Protein AF-A0A1Y3A800-F1 (afdb_monomer)

Radius of gyration: 24.47 Å; Cα contacts (8 Å, |Δi|>4): 584; chains: 1; bounding box: 61×43×70 Å

Solvent-accessible surface area (backbone atoms only — not comparable to full-atom values): 15526 Å² total; per-residue (Å²): 130,86,72,80,57,63,65,60,51,53,54,46,72,69,40,67,46,96,73,37,30,33,43,60,32,51,71,43,43,63,84,67,48,62,30,87,67,47,30,58,54,51,20,55,49,49,39,47,12,17,61,63,36,81,38,30,23,38,41,35,34,14,16,36,87,86,57,46,78,65,29,27,51,69,69,52,47,51,44,20,50,55,43,49,47,57,38,24,48,78,35,42,15,23,76,77,45,77,49,78,46,70,58,48,80,47,68,97,87,50,78,50,16,33,26,33,41,36,34,31,30,60,52,47,53,80,64,38,52,96,44,39,40,32,36,22,41,40,25,36,58,92,23,44,57,53,26,52,53,30,23,65,24,47,68,47,77,37,88,82,81,44,72,33,23,60,58,51,43,84,47,73,69,22,60,76,66,75,45,69,84,61,80,26,74,49,59,36,17,32,34,88,94,53,96,60,69,39,52,32,90,45,65,88,38,75,66,36,57,51,52,28,61,75,64,28,68,30,39,38,35,37,40,39,39,39,31,48,77,97,41,48,69,57,26,48,45,48,54,73,68,59,74,52,43,30,32,37,38,28,32,21,58,84,79,42,86,47,69,55,30,52,54,42,49,50,50,37,58,75,67,71,35,57,71,45,78,46,76,30,71,75,70,62,94,88,63,89,65,73,107

Secondary structure (DSSP, 8-state):
----THHHHHHHHH---TTSSEEEES---HHHHSSTTHHHHHHHHHHHHHHHTTTEEEEEESB-TTS-B--B-HHHHHHHHHHHHHHHHHTTEEEEEEEEEE----STTSPPPEEEEEEEEES-----BTTEEEEEEE--TTS-HHHHHHHHHH-----SS-TGGGGT--SHHHHHHT---S-EEEEEEE-TT-SS-B--S-TT-HHHHHHHHHH-SEEEEEEEPP-SGGGHHHHHHHHHTTT-SEEEEEEETTT-S-HHHHHHHHHHHHTT--EEEEEE--SPTT--S--

Sequence (291 aa):
MSADRSALRRAIERGERDGGAIEFKERLTREVHLADGRMESLVAQLRHRVLSGDGEATYVLGVTDDGGLAGVSPDAFSETMDVLSLLADEADAHIADAETWSAGSGGDGDEAGLVGLATLRDGGVFEADEDHLVVGTAGHVDHGKSTLVGTLVTGRADDGQGGTRGFLDVQPHEVERGLSADLSYAVYGFADGADEPVRMDNPHRKSDRAGVVEAADRLVSFVDTVGHEPWLRTTIRGIVGQKLDYGLLVAAADDGPTKTTRDNLGILLATDLPTLVAITKAAPAGDSRPA

pLDDT: mean 80.59, std 13.47, range [34.94, 96.75]

Nearest PDB structures (foldseek):
  7aoi-assembly1_XL  TM=6.303E-01  e=6.312E-04  Trypanosoma brucei
  5xvq-assembly2_B  TM=4.729E-01  e=6.971E-02  Macaca mulatta
  7rkl-assembly1_A  TM=4.777E-01  e=1.833E-01  Homo sapiens
  6sgb-assembly1_FR  TM=4.068E-01  e=8.606E-01  Trypanosoma brucei brucei
  6sgb-assembly1_FS  TM=4.631E-01  e=1.537E+00  Trypanosoma brucei brucei

Foldseek 3Di:
DPDDCPVLVVLLVVADDDLEQEEEELFDACVQCVPPPNLVVLLVSNLSSCVNHVFKHKYKYCADNNRHNNFADPVRVVRRVVSVQVSQQSNQKHFPDKDKDFSDDDPPPDDGGMIMMTMMGHHRPLPPPVQEAEEEEFAAPLLCLLVVLLCQQAVDFDQSPSPSSVLFQLDPVCVVVVFDQAKGKGKWAAAPPDPDIQHFPRSNDPVSRVVSVVRHSHMYMYTYFGRYPVRVVRSLCSQVVPSHQAYEQGGEPVVGQDPRSVVRVVSCVVVVHHYDYHYPNPDPPPDRDGD

Structure (mmCIF, N/CA/C/O backbone):
data_AF-A0A1Y3A800-F1
#
_entry.id   AF-A0A1Y3A800-F1
#
loop_
_atom_site.group_PDB
_atom_site.id
_atom_site.type_symbol
_atom_site.label_atom_id
_atom_site.label_alt_id
_atom_site.label_comp_id
_atom_site.label_asym_id
_atom_site.label_entity_id
_atom_site.label_seq_id
_atom_site.pdbx_PDB_ins_code
_atom_site.Cartn_x
_atom_site.Cartn_y
_atom_site.Cartn_z
_atom_site.occupancy
_atom_site.B_iso_or_equiv
_atom_site.auth_seq_id
_atom_site.auth_comp_id
_atom_site.auth_asym_id
_atom_site.auth_atom_id
_atom_site.pdbx_PDB_model_num
ATOM 1 N N . MET A 1 1 ? -21.779 -23.445 12.488 1.00 34.94 1 MET A N 1
ATOM 2 C CA . MET A 1 1 ? -20.556 -24.116 12.981 1.00 34.94 1 MET A CA 1
ATOM 3 C C . MET A 1 1 ? -20.050 -23.296 14.152 1.00 34.94 1 MET A C 1
ATOM 5 O O . MET A 1 1 ? -19.933 -22.092 13.994 1.00 34.94 1 MET A O 1
ATOM 9 N N . SER A 1 2 ? -19.879 -23.893 15.333 1.00 39.31 2 SER A N 1
ATOM 10 C CA . SER A 1 2 ? -19.370 -23.184 16.516 1.00 39.31 2 SER A CA 1
ATOM 11 C C . SER A 1 2 ? -17.925 -22.773 16.242 1.00 39.31 2 SER A C 1
ATOM 13 O O . SER A 1 2 ? -17.037 -23.605 16.409 1.00 39.31 2 SER A O 1
ATOM 15 N N . ALA A 1 3 ? -17.703 -21.542 15.775 1.00 53.16 3 ALA A N 1
ATOM 16 C CA . ALA A 1 3 ? -16.364 -20.981 15.634 1.00 53.16 3 ALA A CA 1
ATOM 17 C C . ALA A 1 3 ? -15.635 -21.123 16.977 1.00 53.16 3 ALA A C 1
ATOM 19 O O . ALA A 1 3 ? -16.213 -20.852 18.036 1.00 53.16 3 ALA A O 1
ATOM 20 N N . ASP A 1 4 ? -14.422 -21.664 16.935 1.00 66.38 4 ASP A N 1
ATOM 21 C CA . ASP A 1 4 ? -13.642 -21.985 18.121 1.00 66.38 4 ASP A CA 1
ATOM 22 C C . ASP A 1 4 ? -13.357 -20.705 18.923 1.00 66.38 4 ASP A C 1
ATOM 24 O O . ASP A 1 4 ? -12.562 -19.869 18.518 1.00 66.38 4 ASP A O 1
ATOM 28 N N . ARG A 1 5 ? -14.007 -20.544 20.084 1.00 77.25 5 ARG A N 1
ATOM 29 C CA . ARG A 1 5 ? -13.790 -19.399 20.992 1.00 77.25 5 ARG A CA 1
ATOM 30 C C . ARG A 1 5 ? -12.538 -19.558 21.856 1.00 77.25 5 ARG A C 1
ATOM 32 O O . ARG A 1 5 ? -12.417 -18.888 22.883 1.00 77.25 5 ARG A O 1
ATOM 39 N N . SER A 1 6 ? -11.644 -20.494 21.532 1.00 79.25 6 SER A N 1
ATOM 40 C CA . SER A 1 6 ? -10.449 -20.745 22.336 1.00 79.25 6 SER A CA 1
ATOM 41 C C . SER A 1 6 ? -9.526 -19.526 22.398 1.00 79.25 6 SER A C 1
ATOM 43 O O . SER A 1 6 ? -8.960 -19.268 23.458 1.00 79.25 6 SER A O 1
ATOM 45 N N . ALA A 1 7 ? -9.417 -18.748 21.316 1.00 80.81 7 ALA A N 1
ATOM 46 C CA . ALA A 1 7 ? -8.641 -17.507 21.284 1.00 80.81 7 ALA A CA 1
ATOM 47 C C . ALA A 1 7 ? -9.217 -16.452 22.241 1.00 80.81 7 ALA A C 1
ATOM 49 O O . ALA A 1 7 ? -8.514 -16.006 23.149 1.00 80.81 7 ALA A O 1
ATOM 50 N N . LEU A 1 8 ? -10.518 -16.165 22.124 1.00 84.62 8 LEU A N 1
ATOM 51 C CA . LEU A 1 8 ? -11.234 -15.238 23.003 1.00 84.62 8 LEU A CA 1
ATOM 52 C C . LEU A 1 8 ? -11.117 -15.628 24.484 1.00 84.62 8 LEU A C 1
ATOM 54 O O . LEU A 1 8 ? -10.786 -14.793 25.321 1.00 84.62 8 LEU A O 1
ATOM 58 N N . ARG A 1 9 ? -11.332 -16.910 24.821 1.00 84.88 9 ARG A N 1
ATOM 59 C CA . ARG A 1 9 ? -11.200 -17.383 26.211 1.00 84.88 9 ARG A CA 1
ATOM 60 C C . ARG A 1 9 ? -9.790 -17.189 26.752 1.00 84.88 9 ARG A C 1
ATOM 62 O O . ARG A 1 9 ? -9.645 -16.694 27.862 1.00 84.88 9 ARG A O 1
ATOM 69 N N . ARG A 1 10 ? -8.759 -17.526 25.970 1.00 86.00 10 ARG A N 1
ATOM 70 C CA . ARG A 1 10 ? -7.360 -17.327 26.378 1.00 86.00 10 ARG A CA 1
ATOM 71 C C . ARG A 1 10 ? -7.033 -15.851 26.606 1.00 86.00 10 ARG A C 1
ATOM 73 O O . ARG A 1 10 ? -6.284 -15.548 27.531 1.00 86.00 10 ARG A O 1
ATOM 80 N N . ALA A 1 11 ? -7.561 -14.947 25.780 1.00 85.31 11 ALA A N 1
ATOM 81 C CA . ALA A 1 11 ? -7.360 -13.509 25.950 1.00 85.31 11 ALA A CA 1
ATOM 82 C C . ALA A 1 11 ? -8.028 -12.996 27.236 1.00 85.31 11 ALA A C 1
ATOM 84 O O . ALA A 1 11 ? -7.376 -12.320 28.030 1.00 85.31 11 ALA A O 1
ATOM 85 N N . ILE A 1 12 ? -9.272 -13.414 27.495 1.00 88.31 12 ILE A N 1
ATOM 86 C CA . ILE A 1 12 ? -9.996 -13.083 28.730 1.00 88.31 12 ILE A CA 1
ATOM 87 C C . ILE A 1 12 ? -9.268 -13.636 29.968 1.00 88.31 12 ILE A C 1
ATOM 89 O O . ILE A 1 12 ? -9.084 -12.920 30.945 1.00 88.31 12 ILE A O 1
ATOM 93 N N . GLU A 1 13 ? -8.787 -14.882 29.920 1.00 87.19 13 GLU A N 1
ATOM 94 C CA . GLU A 1 13 ? -8.042 -15.518 31.020 1.00 87.19 13 GLU A CA 1
ATOM 95 C C . GLU A 1 13 ? -6.703 -14.831 31.327 1.00 87.19 13 GLU A C 1
ATOM 97 O O . GLU A 1 13 ? -6.270 -14.805 32.481 1.00 87.19 13 GLU A O 1
ATOM 102 N N . ARG A 1 14 ? -6.022 -14.286 30.310 1.00 84.88 14 ARG A N 1
ATOM 103 C CA . ARG A 1 14 ? -4.786 -13.510 30.507 1.00 84.88 14 ARG A CA 1
ATOM 104 C C . ARG A 1 14 ? -5.053 -12.164 31.185 1.00 84.88 14 ARG A C 1
ATOM 106 O O . ARG A 1 14 ? -4.173 -11.704 31.924 1.00 84.88 14 ARG A O 1
ATOM 113 N N . GLY A 1 15 ? -6.251 -11.617 30.967 1.00 84.06 15 GLY A N 1
ATOM 114 C CA . GLY A 1 15 ? -6.764 -10.399 31.583 1.00 84.06 15 GLY A CA 1
ATOM 115 C C . GLY A 1 15 ? -6.136 -9.121 31.032 1.00 84.06 15 GLY A C 1
ATOM 116 O O . GLY A 1 15 ? -5.019 -9.132 30.506 1.00 84.06 15 GLY A O 1
ATOM 117 N N . GLU A 1 16 ? -6.844 -8.008 31.206 1.00 85.75 16 GLU A N 1
ATOM 118 C CA . GLU A 1 16 ? -6.270 -6.674 31.058 1.00 85.75 16 GLU A CA 1
ATOM 119 C C . GLU A 1 16 ? -5.253 -6.412 32.183 1.00 85.75 16 GLU A C 1
ATOM 121 O O . GLU A 1 16 ? -5.438 -6.809 33.338 1.00 85.75 16 GLU A O 1
ATOM 126 N N . ARG A 1 17 ? -4.136 -5.767 31.840 1.00 83.62 17 ARG A N 1
ATOM 127 C CA . ARG A 1 17 ? -3.132 -5.293 32.802 1.00 83.62 17 ARG A CA 1
ATOM 128 C C . ARG A 1 17 ? -2.743 -3.870 32.442 1.00 83.62 17 ARG A C 1
ATOM 130 O O . ARG A 1 17 ? -2.586 -3.575 31.257 1.00 83.62 17 ARG A O 1
ATOM 137 N N . ASP A 1 18 ? -2.494 -3.037 33.450 1.00 76.94 18 ASP A N 1
ATOM 138 C CA . ASP A 1 18 ? -1.976 -1.680 33.249 1.00 76.94 18 ASP A CA 1
ATOM 139 C C . ASP A 1 18 ? -0.680 -1.713 32.425 1.00 76.94 18 ASP A C 1
ATOM 141 O O . ASP A 1 18 ? 0.323 -2.301 32.840 1.00 76.94 18 ASP A O 1
ATOM 145 N N . GLY A 1 19 ? -0.717 -1.107 31.236 1.00 68.19 19 GLY A N 1
ATOM 146 C CA . GLY A 1 19 ? 0.413 -1.075 30.298 1.00 68.19 19 GLY A CA 1
ATOM 147 C C . GLY A 1 19 ? 0.754 -2.420 29.640 1.00 68.19 19 GLY A C 1
ATOM 148 O O . GLY A 1 19 ? 1.807 -2.546 29.018 1.00 68.19 19 GLY A O 1
ATOM 149 N N . GLY A 1 20 ? -0.107 -3.432 29.778 1.00 85.62 20 GLY A N 1
ATOM 150 C CA . GLY A 1 20 ? 0.043 -4.729 29.124 1.00 85.62 20 GLY A CA 1
ATOM 151 C C . GLY A 1 20 ? -0.472 -4.739 27.683 1.00 85.62 20 GLY A C 1
ATOM 152 O O . GLY A 1 20 ? -1.245 -3.879 27.267 1.00 85.62 20 GLY A O 1
ATOM 153 N N . ALA A 1 21 ? -0.096 -5.772 26.930 1.00 89.44 21 ALA A N 1
ATOM 154 C CA . ALA A 1 21 ? -0.474 -5.922 25.524 1.00 89.44 21 ALA A CA 1
ATOM 155 C C . ALA A 1 21 ? -1.970 -6.214 25.292 1.00 89.44 21 ALA A C 1
ATOM 157 O O . ALA A 1 21 ? -2.411 -6.180 24.152 1.00 89.44 21 ALA A O 1
ATOM 158 N N . ILE A 1 22 ? -2.753 -6.526 26.333 1.00 92.44 22 ILE A N 1
ATOM 159 C CA . ILE A 1 22 ? -4.185 -6.843 26.218 1.00 92.44 22 ILE A CA 1
ATOM 160 C C . ILE A 1 22 ? -5.011 -5.703 26.809 1.00 92.44 22 ILE A C 1
ATOM 162 O O . ILE A 1 22 ? -4.717 -5.260 27.920 1.00 92.44 22 ILE A O 1
ATOM 166 N N . GLU A 1 23 ? -6.038 -5.276 26.079 1.00 94.94 23 GLU A N 1
ATOM 167 C CA . GLU A 1 23 ? -6.989 -4.239 26.476 1.00 94.94 23 GLU A CA 1
ATOM 168 C C . GLU A 1 23 ? -8.431 -4.724 26.338 1.00 94.94 23 GLU A C 1
ATOM 170 O O . GLU A 1 23 ? -8.776 -5.326 25.319 1.00 94.94 23 GLU A O 1
ATOM 175 N N . PHE A 1 24 ? -9.286 -4.445 27.326 1.00 95.00 24 PHE A N 1
ATOM 176 C CA . PHE A 1 24 ? -10.719 -4.716 27.232 1.00 95.00 24 PHE A CA 1
ATOM 177 C C . PHE A 1 24 ? -11.491 -3.437 26.921 1.00 95.00 24 PHE A C 1
ATOM 179 O O . PHE A 1 24 ? -11.215 -2.356 27.450 1.00 95.00 24 PHE A O 1
ATOM 186 N N . LYS A 1 25 ? -12.473 -3.545 26.026 1.00 94.06 25 LYS A N 1
ATOM 187 C CA . LYS A 1 25 ? -13.411 -2.465 25.726 1.00 94.06 25 LYS A CA 1
ATOM 188 C C . LYS A 1 25 ? -14.803 -3.022 25.517 1.00 94.06 25 LYS A C 1
ATOM 190 O O . LYS A 1 25 ? -15.024 -3.898 24.685 1.00 94.06 25 LYS A O 1
ATOM 195 N N . GLU A 1 26 ? -15.768 -2.425 26.202 1.00 93.25 26 GLU A N 1
ATOM 196 C CA . GLU A 1 26 ? -17.168 -2.724 25.933 1.00 93.25 26 GLU A CA 1
ATOM 197 C C . GLU A 1 26 ? -17.564 -2.164 24.563 1.00 93.25 26 GLU A C 1
ATOM 199 O O . GLU A 1 26 ? -18.113 -2.885 23.736 1.00 93.25 26 GLU A O 1
ATOM 204 N N . ARG A 1 27 ? -17.219 -0.897 24.300 1.00 92.50 27 ARG A N 1
ATOM 205 C CA . ARG A 1 27 ? -17.453 -0.205 23.026 1.00 92.50 27 ARG A CA 1
ATOM 206 C C . ARG A 1 27 ? -16.545 1.011 22.861 1.00 92.50 27 ARG A C 1
ATOM 208 O O . ARG A 1 27 ? -16.134 1.614 23.853 1.00 92.50 27 ARG A O 1
ATOM 215 N N . LEU A 1 28 ? -16.328 1.421 21.617 1.00 91.31 28 LEU A N 1
ATOM 216 C CA . LEU A 1 28 ? -15.732 2.703 21.247 1.00 91.31 28 LEU A CA 1
ATOM 217 C C . LEU A 1 28 ? -16.727 3.466 20.366 1.00 91.31 28 LEU A C 1
ATOM 219 O O . LEU A 1 28 ? -17.451 2.871 19.579 1.00 91.31 28 LEU A O 1
ATOM 223 N N . THR A 1 29 ? -16.788 4.784 20.527 1.00 90.81 29 THR A N 1
ATOM 224 C CA . THR A 1 29 ? -17.728 5.649 19.794 1.00 90.81 29 THR A CA 1
ATOM 225 C C . THR A 1 29 ? -17.031 6.907 19.324 1.00 90.81 29 THR A C 1
ATOM 227 O O . THR A 1 29 ? -16.172 7.441 20.038 1.00 90.81 29 THR A O 1
ATOM 230 N N . ARG A 1 30 ? -17.429 7.417 18.157 1.00 78.88 30 ARG A N 1
ATOM 231 C CA . ARG A 1 30 ? -16.805 8.601 17.551 1.00 78.88 30 ARG A CA 1
ATOM 232 C C . ARG A 1 30 ? -16.960 9.826 18.451 1.00 78.88 30 ARG A C 1
ATOM 234 O O . ARG A 1 30 ? -15.983 10.506 18.738 1.00 78.88 30 ARG A O 1
ATOM 241 N N . GLU A 1 31 ? -18.162 10.047 18.982 1.00 87.12 31 GLU A N 1
ATOM 242 C CA . GLU A 1 31 ? -18.480 11.219 19.812 1.00 87.12 31 GLU A CA 1
ATOM 243 C C . GLU A 1 31 ? -17.630 11.331 21.086 1.00 87.12 31 GLU A C 1
ATOM 245 O O . GLU A 1 31 ? -17.289 12.433 21.507 1.00 87.12 31 GLU A O 1
ATOM 250 N N . VAL A 1 32 ? -17.302 10.201 21.722 1.00 91.38 32 VAL A N 1
ATOM 251 C CA . VAL A 1 32 ? -16.606 10.193 23.019 1.00 91.38 32 VAL A CA 1
ATOM 252 C C . VAL A 1 32 ? -15.108 9.972 22.848 1.00 91.38 32 VAL A C 1
ATOM 254 O O . VAL A 1 32 ? -14.313 10.611 23.533 1.00 91.38 32 VAL A O 1
ATOM 257 N N . HIS A 1 33 ? -14.712 9.050 21.972 1.00 94.06 33 HIS A N 1
ATOM 258 C CA . HIS A 1 33 ? -13.335 8.560 21.902 1.00 94.06 33 HIS A CA 1
ATOM 259 C C . HIS A 1 33 ? -12.485 9.312 20.876 1.00 94.06 33 HIS A C 1
ATOM 261 O O . HIS A 1 33 ? -11.272 9.369 21.054 1.00 94.06 33 HIS A O 1
ATOM 267 N N . LEU A 1 34 ? -13.109 9.942 19.873 1.00 85.00 34 LEU A N 1
ATOM 268 C CA . LEU A 1 34 ? -12.427 10.815 18.909 1.00 85.00 34 LEU A CA 1
ATOM 269 C C . LEU A 1 34 ? -12.525 12.304 19.275 1.00 85.00 34 LEU A C 1
ATOM 271 O O . LEU A 1 34 ? -12.102 13.159 18.507 1.00 85.00 34 LEU A O 1
ATOM 275 N N . ALA A 1 35 ? -13.077 12.634 20.445 1.00 89.12 35 ALA A N 1
ATOM 276 C CA . ALA A 1 35 ? -13.035 13.998 20.953 1.00 89.12 35 ALA A CA 1
ATOM 277 C C . ALA A 1 35 ? -11.585 14.422 21.265 1.00 89.12 35 ALA A C 1
ATOM 279 O O . ALA A 1 35 ? -10.800 13.630 21.806 1.00 89.12 35 ALA A O 1
ATOM 280 N N . ASP A 1 36 ? -11.257 15.684 20.970 1.00 77.31 36 ASP A N 1
ATOM 281 C CA . ASP A 1 36 ? -9.930 16.269 21.195 1.00 77.31 36 ASP A CA 1
ATOM 282 C C . ASP A 1 36 ? -9.429 16.006 22.630 1.00 77.31 36 ASP A C 1
ATOM 284 O O . ASP A 1 36 ? -10.162 16.139 23.615 1.00 77.31 36 ASP A O 1
ATOM 288 N N . GLY A 1 37 ? -8.169 15.585 22.758 1.00 83.81 37 GLY A N 1
ATOM 289 C CA . GLY A 1 37 ? -7.536 15.195 24.025 1.00 83.81 37 GLY A CA 1
ATOM 290 C C . GLY A 1 37 ? -7.882 13.784 24.524 1.00 83.81 37 GLY A C 1
ATOM 291 O O . GLY A 1 37 ? -7.010 13.101 25.068 1.00 83.81 37 GLY A O 1
ATOM 292 N N . ARG A 1 38 ? -9.111 13.283 24.312 1.00 91.62 38 ARG A N 1
ATOM 293 C CA . ARG A 1 38 ? -9.431 11.868 24.594 1.00 91.62 38 ARG A CA 1
ATOM 294 C C . ARG A 1 38 ? -8.777 10.958 23.561 1.00 91.62 38 ARG A C 1
ATOM 296 O O . ARG A 1 38 ? -8.164 9.968 23.956 1.00 91.62 38 ARG A O 1
ATOM 303 N N . MET A 1 39 ? -8.853 11.337 22.287 1.00 87.12 39 MET A N 1
ATOM 304 C CA . MET A 1 39 ? -8.182 10.643 21.189 1.00 87.12 39 MET A CA 1
ATOM 305 C C . MET A 1 39 ? -6.672 10.552 21.433 1.00 87.12 39 MET A C 1
ATOM 307 O O . MET A 1 39 ? -6.126 9.456 21.460 1.00 87.12 39 MET A O 1
ATOM 311 N N . GLU A 1 40 ? -6.018 11.678 21.736 1.00 88.19 40 GLU A N 1
ATOM 312 C CA . GLU A 1 40 ? -4.575 11.731 22.028 1.00 88.19 40 GLU A CA 1
ATOM 313 C C . GLU A 1 40 ? -4.174 10.772 23.160 1.00 88.19 40 GLU A C 1
ATOM 315 O O . GLU A 1 40 ? -3.171 10.062 23.071 1.00 88.19 40 GLU A O 1
ATOM 320 N N . SER A 1 41 ? -4.981 10.715 24.225 1.00 93.50 41 SER A N 1
ATOM 321 C CA . SER A 1 41 ? -4.741 9.812 25.352 1.00 93.50 41 SER A CA 1
ATOM 322 C C . SER A 1 41 ? -4.870 8.338 24.963 1.00 93.50 41 SER A C 1
ATOM 324 O O . SER A 1 41 ? -4.082 7.517 25.436 1.00 93.50 41 SER A O 1
ATOM 326 N N . LEU A 1 42 ? -5.848 7.993 24.123 1.00 94.81 42 LEU A N 1
ATOM 327 C CA . LEU A 1 42 ? -6.056 6.624 23.649 1.00 94.81 42 LEU A CA 1
ATOM 328 C C . LEU A 1 42 ? -4.955 6.197 22.677 1.00 94.81 42 LEU A C 1
ATOM 330 O O . LEU A 1 42 ? -4.414 5.107 22.831 1.00 94.81 42 LEU A O 1
ATOM 334 N N . VAL A 1 43 ? -4.557 7.076 21.757 1.00 91.88 43 VAL A N 1
ATOM 335 C CA . VAL A 1 43 ? -3.433 6.865 20.832 1.00 91.88 43 VAL A CA 1
ATOM 336 C C . VAL A 1 43 ? -2.140 6.605 21.603 1.00 91.88 43 VAL A C 1
ATOM 338 O O . VAL A 1 43 ? -1.432 5.636 21.331 1.00 91.88 43 VAL A O 1
ATOM 341 N N . ALA A 1 44 ? -1.834 7.430 22.610 1.00 91.56 44 ALA A N 1
ATOM 342 C CA . ALA A 1 44 ? -0.644 7.245 23.439 1.00 91.56 44 ALA A CA 1
ATOM 343 C C . ALA A 1 44 ? -0.660 5.904 24.193 1.00 91.56 44 ALA A C 1
ATOM 345 O O . ALA A 1 44 ? 0.371 5.236 24.297 1.00 91.56 44 ALA A O 1
ATOM 346 N N . GLN A 1 45 ? -1.827 5.492 24.698 1.00 94.06 45 GLN A N 1
ATOM 347 C CA . GLN A 1 45 ? -1.993 4.193 25.351 1.00 94.06 45 GLN A CA 1
ATOM 348 C C . GLN A 1 45 ? -1.827 3.035 24.366 1.00 94.06 45 GLN A C 1
ATOM 350 O O . GLN A 1 45 ? -1.101 2.094 24.670 1.00 94.06 45 GLN A O 1
ATOM 355 N N . LEU A 1 46 ? -2.444 3.106 23.186 1.00 94.25 46 LEU A N 1
ATOM 356 C CA . LEU A 1 46 ? -2.341 2.082 22.147 1.00 94.25 46 LEU A CA 1
ATOM 357 C C . LEU A 1 46 ? -0.883 1.891 21.717 1.00 94.25 46 LEU A C 1
ATOM 359 O O . LEU A 1 46 ? -0.379 0.772 21.809 1.00 94.25 46 LEU A O 1
ATOM 363 N N . ARG A 1 47 ? -0.180 2.984 21.381 1.00 90.69 47 ARG A N 1
ATOM 364 C CA . ARG A 1 47 ? 1.264 2.974 21.084 1.00 90.69 47 ARG A CA 1
ATOM 365 C C . ARG A 1 47 ? 2.061 2.264 22.171 1.00 90.69 47 ARG A C 1
ATOM 367 O O . ARG A 1 47 ? 2.881 1.396 21.888 1.00 90.69 47 ARG A O 1
ATOM 374 N N . HIS A 1 48 ? 1.807 2.612 23.432 1.00 92.06 48 HIS A N 1
ATOM 375 C CA . HIS A 1 48 ? 2.502 1.988 24.552 1.00 92.06 48 HIS A CA 1
ATOM 376 C C . HIS A 1 48 ? 2.234 0.479 24.640 1.00 92.06 48 HIS A C 1
ATOM 378 O O . HIS A 1 48 ? 3.168 -0.282 24.872 1.00 92.06 48 HIS A O 1
ATOM 384 N N . ARG A 1 49 ? 0.990 0.036 24.431 1.00 93.44 49 ARG A N 1
ATOM 385 C CA . ARG A 1 49 ? 0.619 -1.387 24.499 1.00 93.44 49 ARG A CA 1
ATOM 386 C C . ARG A 1 49 ? 1.275 -2.210 23.402 1.00 93.44 49 ARG A C 1
ATOM 388 O O . ARG A 1 49 ? 1.803 -3.273 23.707 1.00 93.44 49 ARG A O 1
ATOM 395 N N . VAL A 1 50 ? 1.276 -1.700 22.171 1.00 90.81 50 VAL A N 1
ATOM 396 C CA . VAL A 1 50 ? 1.941 -2.338 21.025 1.00 90.81 50 VAL A CA 1
ATOM 397 C C . VAL A 1 50 ? 3.436 -2.502 21.307 1.00 90.81 50 VAL A C 1
ATOM 399 O O . VAL A 1 50 ? 3.971 -3.600 21.186 1.00 90.81 50 VAL A O 1
ATOM 402 N N . LEU A 1 51 ? 4.099 -1.448 21.794 1.00 86.81 51 LEU A N 1
ATOM 403 C CA . LEU A 1 51 ? 5.517 -1.509 22.167 1.00 86.81 51 LEU A CA 1
ATOM 404 C C . LEU A 1 51 ? 5.787 -2.495 23.314 1.00 86.81 51 LEU A C 1
ATOM 406 O O . LEU A 1 51 ? 6.758 -3.245 23.270 1.00 86.81 51 LEU A O 1
ATOM 410 N N . SER A 1 52 ? 4.933 -2.512 24.340 1.00 87.12 52 SER A N 1
ATOM 411 C CA . SER A 1 52 ? 5.052 -3.430 25.482 1.00 87.12 52 SER A CA 1
ATOM 412 C C . SER A 1 52 ? 4.771 -4.893 25.117 1.00 87.12 52 SER A C 1
ATOM 414 O O . SER A 1 52 ? 5.161 -5.789 25.866 1.00 87.12 52 SER A O 1
ATOM 416 N N . GLY A 1 53 ? 4.078 -5.143 24.004 1.00 85.12 53 GLY A N 1
ATOM 417 C CA . GLY A 1 53 ? 3.770 -6.471 23.480 1.00 85.12 53 GLY A CA 1
ATOM 418 C C . GLY A 1 53 ? 4.679 -6.922 22.339 1.00 85.12 53 GLY A C 1
ATOM 419 O O . GLY A 1 53 ? 4.247 -7.731 21.526 1.00 85.12 53 GLY A O 1
ATOM 420 N N . ASP A 1 54 ? 5.910 -6.403 22.267 1.00 86.38 54 ASP A N 1
ATOM 421 C CA . ASP A 1 54 ? 6.893 -6.717 21.217 1.00 86.38 54 ASP A CA 1
ATOM 422 C C . ASP A 1 54 ? 6.357 -6.468 19.791 1.00 86.38 54 ASP A C 1
ATOM 424 O O . ASP A 1 54 ? 6.606 -7.239 18.864 1.00 86.38 54 ASP A O 1
ATOM 428 N N . GLY A 1 55 ? 5.620 -5.368 19.617 1.00 85.88 55 GLY A N 1
ATOM 429 C CA . GLY A 1 55 ? 5.035 -4.964 18.340 1.00 85.88 55 GLY A CA 1
ATOM 430 C C . GLY A 1 55 ? 3.613 -5.475 18.115 1.00 85.88 55 GLY A C 1
ATOM 431 O O . GLY A 1 55 ? 3.080 -5.279 17.027 1.00 85.88 55 GLY A O 1
ATOM 432 N N . GLU A 1 56 ? 2.976 -6.094 19.114 1.00 90.25 56 GLU A N 1
ATOM 433 C CA . GLU A 1 56 ? 1.581 -6.538 19.039 1.00 90.25 56 GLU A CA 1
ATOM 434 C C . GLU A 1 56 ? 0.756 -6.078 20.250 1.00 90.25 56 GLU A C 1
ATOM 436 O O . GLU A 1 56 ? 1.211 -6.094 21.392 1.00 90.25 56 GLU A O 1
ATOM 441 N N . ALA A 1 57 ? -0.507 -5.731 20.017 1.00 94.50 57 ALA A N 1
ATOM 442 C CA . ALA A 1 57 ? -1.509 -5.546 21.061 1.00 94.50 57 ALA A CA 1
ATOM 443 C C . ALA A 1 57 ? -2.784 -6.324 20.717 1.00 94.50 57 ALA A C 1
ATOM 445 O O . ALA A 1 57 ? -3.072 -6.614 19.564 1.00 94.50 57 ALA A O 1
ATOM 446 N N . THR A 1 58 ? -3.570 -6.698 21.718 1.00 95.19 58 THR A N 1
ATOM 447 C CA . THR A 1 58 ? -4.838 -7.412 21.551 1.00 95.19 58 THR A CA 1
ATOM 448 C C . THR A 1 58 ? -5.946 -6.634 22.241 1.00 95.19 58 THR A C 1
ATOM 450 O O . THR A 1 58 ? -5.916 -6.456 23.455 1.00 95.19 58 THR A O 1
ATOM 453 N N . TYR A 1 59 ? -6.941 -6.205 21.477 1.00 95.62 59 TYR A N 1
ATOM 454 C CA . TYR A 1 59 ? -8.142 -5.558 21.982 1.00 95.62 59 TYR A CA 1
ATOM 455 C C . TYR A 1 59 ? -9.279 -6.571 22.001 1.00 95.62 59 TYR A C 1
ATOM 457 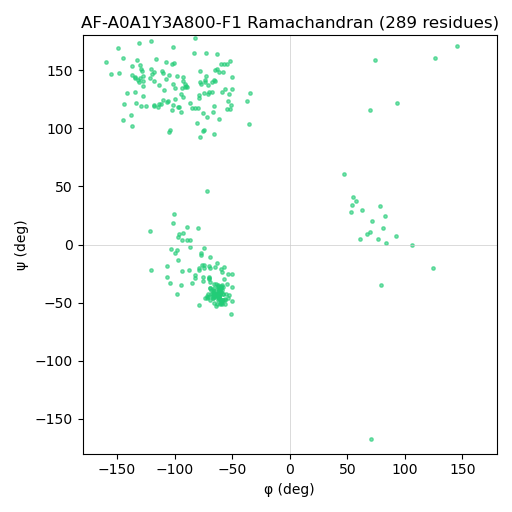O O . TYR A 1 59 ? -9.656 -7.123 20.970 1.00 95.62 59 TYR A O 1
ATOM 465 N N . VAL A 1 60 ? -9.827 -6.828 23.183 1.00 95.19 60 VAL A N 1
ATOM 466 C CA . VAL A 1 60 ? -11.022 -7.651 23.353 1.00 95.19 60 VAL A CA 1
ATOM 467 C C . VAL A 1 60 ? -12.218 -6.708 23.432 1.00 95.19 60 VAL A C 1
ATOM 469 O O . VAL A 1 60 ? -12.285 -5.855 24.315 1.00 95.19 60 VAL A O 1
ATOM 472 N N . LEU A 1 61 ? -13.136 -6.840 22.480 1.00 94.38 61 LEU A N 1
ATOM 473 C CA . LEU A 1 61 ? -14.239 -5.915 22.232 1.00 94.38 61 LEU A CA 1
ATOM 474 C C . LEU A 1 61 ? -15.584 -6.540 22.615 1.00 94.38 61 LEU A C 1
ATOM 476 O O . LEU A 1 61 ? -15.780 -7.751 22.473 1.00 94.38 61 LEU A O 1
ATOM 480 N N . GLY A 1 62 ? -16.531 -5.720 23.070 1.00 90.69 62 GLY A N 1
ATOM 481 C CA . GLY A 1 62 ? -17.822 -6.196 23.573 1.00 90.69 62 GLY A CA 1
ATOM 482 C C . GLY A 1 62 ? -17.710 -6.903 24.927 1.00 90.69 62 GLY A C 1
ATOM 483 O O . GLY A 1 62 ? -18.593 -7.683 25.293 1.00 90.69 62 GLY A O 1
ATOM 484 N N . VAL A 1 63 ? -16.624 -6.660 25.666 1.00 91.69 63 VAL A N 1
ATOM 485 C CA . VAL A 1 63 ? -16.394 -7.221 27.002 1.00 91.69 63 VAL A CA 1
ATOM 486 C C . VAL A 1 63 ? -16.288 -6.118 28.046 1.00 91.69 63 VAL A C 1
ATOM 488 O O . VAL A 1 63 ? -15.832 -5.018 27.752 1.00 91.69 63 VAL A O 1
ATOM 491 N N . THR A 1 64 ? -16.721 -6.410 29.267 1.00 90.06 64 THR A N 1
ATOM 492 C CA . THR A 1 64 ? -16.544 -5.505 30.404 1.00 90.06 64 THR A CA 1
ATOM 493 C C . THR A 1 64 ? -15.081 -5.476 30.848 1.00 90.06 64 THR A C 1
ATOM 495 O O . THR A 1 64 ? -14.319 -6.393 30.537 1.00 90.06 64 THR A O 1
ATOM 498 N N . ASP A 1 65 ? -14.707 -4.477 31.648 1.00 85.50 65 ASP A N 1
ATOM 499 C CA . ASP A 1 65 ? -13.350 -4.345 32.211 1.00 85.50 65 ASP A CA 1
ATOM 500 C C . ASP A 1 65 ? -12.940 -5.567 33.073 1.00 85.50 65 ASP A C 1
ATOM 502 O O . ASP A 1 65 ? -11.764 -5.898 33.193 1.00 85.50 65 ASP A O 1
ATOM 506 N N . ASP A 1 66 ? -13.916 -6.307 33.614 1.00 86.25 66 ASP A N 1
ATOM 507 C CA . ASP A 1 66 ? -13.702 -7.561 34.358 1.00 86.25 66 ASP A CA 1
ATOM 508 C C . ASP A 1 66 ? -13.651 -8.820 33.456 1.00 86.25 66 ASP A C 1
ATOM 510 O O . ASP A 1 66 ? -13.587 -9.948 33.952 1.00 86.25 66 ASP A O 1
ATOM 514 N N . GLY A 1 67 ? -13.726 -8.664 32.129 1.00 84.62 67 GLY A N 1
ATOM 515 C CA . GLY A 1 67 ? -13.709 -9.762 31.154 1.00 84.62 67 GLY A CA 1
ATOM 516 C C . GLY A 1 67 ? -15.051 -10.479 30.956 1.00 84.62 67 GLY A C 1
ATOM 517 O O . GLY A 1 67 ? -15.098 -11.574 30.386 1.00 84.62 67 GLY A O 1
ATOM 518 N N . GLY A 1 68 ? -16.157 -9.895 31.424 1.00 86.88 68 GLY A N 1
ATOM 519 C CA . GLY A 1 68 ? -17.506 -10.406 31.177 1.00 86.88 68 GLY A CA 1
ATOM 520 C C . GLY A 1 68 ? -17.949 -10.144 29.737 1.00 86.88 68 GLY A C 1
ATOM 521 O O . GLY A 1 68 ? -17.668 -9.085 29.191 1.00 86.88 68 GLY A O 1
ATOM 522 N N . LEU A 1 69 ? -18.667 -11.080 29.107 1.00 88.62 69 LEU A N 1
ATOM 523 C CA . LEU A 1 69 ? -19.222 -10.866 27.764 1.00 88.62 69 LEU A CA 1
ATOM 524 C C . LEU A 1 69 ? -20.429 -9.922 27.862 1.00 88.62 69 LEU A C 1
ATOM 526 O O . LEU A 1 69 ? -21.523 -10.370 28.204 1.00 88.62 69 LEU A O 1
ATOM 530 N N . ALA A 1 70 ? -20.226 -8.633 27.587 1.00 87.81 70 ALA A N 1
ATOM 531 C CA . ALA A 1 70 ? -21.310 -7.655 27.545 1.00 87.81 70 ALA A CA 1
ATOM 532 C C . ALA A 1 70 ? -22.173 -7.876 26.297 1.00 87.81 70 ALA A C 1
ATOM 534 O O . ALA A 1 70 ? -23.393 -7.965 26.398 1.00 87.81 70 ALA A O 1
ATOM 535 N N . GLY A 1 71 ? -21.518 -8.057 25.144 1.00 85.69 71 GLY A N 1
ATOM 536 C CA . GLY A 1 71 ? -22.170 -8.189 23.848 1.00 85.69 71 GLY A CA 1
ATOM 537 C C . GLY A 1 71 ? -22.791 -6.869 23.396 1.00 85.69 71 GLY A C 1
ATOM 538 O O . GLY A 1 71 ? -23.733 -6.372 24.003 1.00 85.69 71 GLY A O 1
ATOM 539 N N . VAL A 1 72 ? -22.294 -6.305 22.300 1.00 87.75 72 VAL A N 1
ATOM 540 C CA . VAL A 1 72 ? -22.825 -5.051 21.738 1.00 87.75 72 VAL A CA 1
ATOM 541 C C . VAL A 1 72 ? -23.608 -5.311 20.456 1.00 87.75 72 VAL A C 1
ATOM 543 O O . VAL A 1 72 ? -23.407 -6.335 19.810 1.00 87.75 72 VAL A O 1
ATOM 546 N N . SER A 1 73 ? -24.527 -4.422 20.075 1.00 88.25 73 SER A N 1
ATOM 547 C CA . SER A 1 73 ? -25.248 -4.583 18.805 1.00 88.25 73 SER A CA 1
ATOM 548 C C . SER A 1 73 ? -24.277 -4.590 17.610 1.00 88.25 73 SER A C 1
ATOM 550 O O . SER A 1 73 ? -23.191 -4.013 17.716 1.00 88.25 73 SER A O 1
ATOM 552 N N . PRO A 1 74 ? -24.646 -5.200 16.468 1.00 81.19 74 PRO A N 1
ATOM 553 C CA . PRO A 1 74 ? -23.805 -5.197 15.270 1.00 81.19 74 PRO A CA 1
ATOM 554 C C . PRO A 1 74 ? -23.354 -3.796 14.839 1.00 81.19 74 PRO A C 1
ATOM 556 O O . PRO A 1 74 ? -22.169 -3.591 14.587 1.00 81.19 74 PRO A O 1
ATOM 559 N N . ASP A 1 75 ? -24.262 -2.818 14.859 1.00 77.06 75 ASP A N 1
ATOM 560 C CA . ASP A 1 75 ? -23.949 -1.425 14.514 1.00 77.06 75 ASP A CA 1
ATOM 561 C C . ASP A 1 75 ? -22.924 -0.804 15.475 1.00 77.06 75 ASP A C 1
ATOM 563 O O . ASP A 1 75 ? -21.964 -0.165 15.047 1.00 77.06 75 ASP A O 1
ATOM 567 N N . ALA A 1 76 ? -23.083 -1.030 16.784 1.00 81.75 76 ALA A N 1
ATOM 568 C CA . ALA A 1 76 ? -22.153 -0.520 17.791 1.00 81.75 76 ALA A CA 1
ATOM 569 C C . ALA A 1 76 ? -20.785 -1.218 17.720 1.00 81.75 76 ALA A C 1
ATOM 571 O O . ALA A 1 76 ? -19.757 -0.605 18.012 1.00 81.75 76 ALA A O 1
ATOM 572 N N . PHE A 1 77 ? -20.761 -2.495 17.331 1.00 83.44 77 PHE A N 1
ATOM 573 C CA . PHE A 1 77 ? -19.524 -3.226 17.080 1.00 83.44 77 PHE A CA 1
ATOM 574 C C . PHE A 1 77 ? -18.792 -2.668 15.855 1.00 83.44 77 PHE A C 1
ATOM 576 O O . PHE A 1 77 ? -17.588 -2.435 15.926 1.00 83.44 77 PHE A O 1
ATOM 583 N N . SER A 1 78 ? -19.520 -2.394 14.766 1.00 80.19 78 SER A N 1
ATOM 584 C CA . SER A 1 78 ? -18.965 -1.764 13.563 1.00 80.19 78 SER A CA 1
ATOM 585 C C . SER A 1 78 ? -18.358 -0.399 13.882 1.00 80.19 78 SER A C 1
ATOM 587 O O . SER A 1 78 ? -17.201 -0.159 13.561 1.00 80.19 78 SER A O 1
ATOM 589 N N . GLU A 1 79 ? -19.082 0.466 14.601 1.00 81.19 79 GLU A N 1
ATOM 590 C CA . GLU A 1 79 ? -18.544 1.767 15.026 1.00 81.19 79 GLU A CA 1
ATOM 591 C C . GLU A 1 79 ? -17.301 1.607 15.919 1.00 81.19 79 GLU A C 1
ATOM 593 O O . GLU A 1 79 ? -16.343 2.372 15.811 1.00 81.19 79 GLU A O 1
ATOM 598 N N . THR A 1 80 ? -17.291 0.593 16.790 1.00 86.44 80 THR A N 1
ATOM 599 C CA . THR A 1 80 ? -16.139 0.314 17.653 1.00 86.44 80 THR A CA 1
ATOM 600 C C . THR A 1 80 ? -14.896 -0.032 16.834 1.00 86.44 80 THR A C 1
ATOM 602 O O . THR A 1 80 ? -13.814 0.460 17.154 1.00 86.44 80 THR A O 1
ATOM 605 N N . MET A 1 81 ? -15.048 -0.843 15.784 1.00 85.19 81 MET A N 1
ATOM 606 C CA . MET A 1 81 ? -13.959 -1.199 14.871 1.00 85.19 81 MET A CA 1
ATOM 607 C C . MET A 1 81 ? -13.461 0.016 14.082 1.00 85.19 81 MET A C 1
ATOM 609 O O . MET A 1 81 ? -12.255 0.240 14.050 1.00 85.19 81 MET A O 1
ATOM 613 N N . ASP A 1 82 ? -14.362 0.848 13.550 1.00 71.88 82 ASP A N 1
ATOM 614 C CA . ASP A 1 82 ? -13.994 2.090 12.853 1.00 71.88 82 ASP A CA 1
ATOM 615 C C . ASP A 1 82 ? -13.139 3.009 13.738 1.00 71.88 82 ASP A C 1
ATOM 617 O O . ASP A 1 82 ? -12.109 3.539 13.323 1.00 71.88 82 ASP A O 1
ATOM 621 N N . VAL A 1 83 ? -13.580 3.223 14.981 1.00 82.38 83 VAL A N 1
ATOM 622 C CA . VAL A 1 83 ? -12.872 4.081 15.935 1.00 82.38 83 VAL A CA 1
ATOM 623 C C . VAL A 1 83 ? -11.529 3.465 16.313 1.00 82.38 83 VAL A C 1
ATOM 625 O O . VAL A 1 83 ? -10.544 4.192 16.423 1.00 82.38 83 VAL A O 1
ATOM 628 N N . LEU A 1 84 ? -11.470 2.145 16.510 1.00 90.44 84 LEU A N 1
ATOM 629 C CA . LEU A 1 84 ? -10.221 1.444 16.803 1.00 90.44 84 LEU A CA 1
ATOM 630 C C . LEU A 1 84 ? -9.219 1.562 15.649 1.00 90.44 84 LEU A C 1
ATOM 632 O O . LEU A 1 84 ? -8.044 1.781 15.924 1.00 90.44 84 LEU A O 1
ATOM 636 N N . SER A 1 85 ? -9.682 1.472 14.399 1.00 80.62 85 SER A N 1
ATOM 637 C CA . SER A 1 85 ? -8.848 1.652 13.205 1.00 80.62 85 SER A CA 1
ATOM 638 C C . SER A 1 85 ? -8.226 3.046 13.175 1.00 80.62 85 SER A C 1
ATOM 640 O O . SER A 1 85 ? -7.009 3.174 13.158 1.00 80.62 85 SER A O 1
ATOM 642 N N . LEU A 1 86 ? -9.041 4.095 13.338 1.00 78.31 86 LEU A N 1
ATOM 643 C CA . LEU A 1 86 ? -8.555 5.482 13.375 1.00 78.31 86 LEU A CA 1
ATOM 644 C C . LEU A 1 86 ? -7.547 5.734 14.509 1.00 78.31 86 LEU A C 1
ATOM 646 O O . LEU A 1 86 ? -6.598 6.501 14.353 1.00 78.31 86 LEU A O 1
ATOM 650 N N . LEU A 1 87 ? -7.760 5.111 15.672 1.00 89.31 87 LEU A N 1
ATOM 651 C CA . LEU A 1 87 ? -6.824 5.192 16.794 1.00 89.31 87 LEU A CA 1
ATOM 652 C C . LEU A 1 87 ? -5.520 4.441 16.510 1.00 89.31 87 LEU A C 1
ATOM 654 O O . LEU A 1 87 ? -4.469 4.897 16.958 1.00 89.31 87 LEU A O 1
ATOM 658 N N . ALA A 1 88 ? -5.588 3.298 15.823 1.00 86.50 88 ALA A N 1
ATOM 659 C CA . ALA A 1 88 ? -4.423 2.521 15.420 1.00 86.50 88 ALA A CA 1
ATOM 660 C C . ALA A 1 88 ? -3.584 3.294 14.395 1.00 86.50 88 ALA A C 1
ATOM 662 O O . ALA A 1 88 ? -2.383 3.443 14.607 1.00 86.50 88 ALA A O 1
ATOM 663 N N . ASP A 1 89 ? -4.217 3.888 13.384 1.00 80.69 89 ASP A N 1
ATOM 664 C CA . ASP A 1 89 ? -3.539 4.683 12.355 1.00 80.69 89 ASP A CA 1
ATOM 665 C C . ASP A 1 89 ? -2.786 5.867 12.959 1.00 80.69 89 ASP A C 1
ATOM 667 O O . ASP A 1 89 ? -1.587 6.042 12.738 1.00 80.69 89 ASP A O 1
ATOM 671 N N . GLU A 1 90 ? -3.461 6.650 13.806 1.00 83.12 90 GLU A N 1
ATOM 672 C CA . GLU A 1 90 ? -2.835 7.776 14.505 1.00 83.12 90 GLU A CA 1
ATOM 673 C C . GLU A 1 90 ? -1.743 7.306 15.483 1.00 83.12 90 GLU A C 1
ATOM 675 O O . GLU A 1 90 ? -0.872 8.085 15.874 1.00 83.12 90 GLU A O 1
ATOM 680 N N . ALA A 1 91 ? -1.764 6.032 15.878 1.00 86.06 91 ALA A N 1
ATOM 681 C CA . ALA A 1 91 ? -0.755 5.386 16.701 1.00 86.06 91 ALA A CA 1
ATOM 682 C C . ALA A 1 91 ? 0.404 4.750 15.906 1.00 86.06 91 ALA A C 1
ATOM 684 O O . ALA A 1 91 ? 1.292 4.187 16.541 1.00 86.06 91 ALA A O 1
ATOM 685 N N . ASP A 1 92 ? 0.458 4.881 14.577 1.00 82.50 92 ASP A N 1
ATOM 686 C CA . ASP A 1 92 ? 1.402 4.154 13.706 1.00 82.50 92 ASP A CA 1
ATOM 687 C C . ASP A 1 92 ? 1.283 2.620 13.837 1.00 82.50 92 ASP A C 1
ATOM 689 O O . ASP A 1 92 ? 2.278 1.896 13.804 1.00 82.50 92 ASP A O 1
ATOM 693 N N . ALA A 1 93 ? 0.059 2.123 14.002 1.00 86.06 93 ALA A N 1
ATOM 694 C CA . ALA A 1 93 ? -0.283 0.710 14.110 1.00 86.06 93 ALA A CA 1
ATOM 695 C C . ALA A 1 93 ? -1.441 0.357 13.160 1.00 86.06 93 ALA A C 1
ATOM 697 O O . ALA A 1 93 ? -2.058 1.234 12.564 1.00 86.06 93 ALA A O 1
ATOM 698 N N . HIS A 1 94 ? -1.771 -0.930 13.054 1.00 83.00 94 HIS A N 1
ATOM 699 C CA . HIS A 1 94 ? -2.922 -1.411 12.287 1.00 83.00 94 HIS A CA 1
ATOM 700 C C . HIS A 1 94 ? -3.598 -2.620 12.901 1.00 83.00 94 HIS A C 1
ATOM 702 O O . HIS A 1 94 ? -2.969 -3.349 13.663 1.00 83.00 94 HIS A O 1
ATOM 708 N N . ILE A 1 95 ? -4.851 -2.882 12.525 1.00 82.88 95 ILE A N 1
ATOM 709 C CA . ILE A 1 95 ? -5.551 -4.124 12.872 1.00 82.88 95 ILE A CA 1
ATOM 710 C C . ILE A 1 95 ? -5.093 -5.221 11.899 1.00 82.88 95 ILE A C 1
ATOM 712 O O . ILE A 1 95 ? -5.481 -5.248 10.740 1.00 82.88 95 ILE A O 1
ATOM 716 N N . ALA A 1 96 ? -4.246 -6.135 12.369 1.00 80.44 96 ALA A N 1
ATOM 717 C CA . ALA A 1 96 ? -3.695 -7.227 11.566 1.00 80.44 96 ALA A CA 1
ATOM 718 C C . ALA A 1 96 ? -4.636 -8.438 11.452 1.00 80.44 96 ALA A C 1
ATOM 720 O O . ALA A 1 96 ? -4.529 -9.215 10.505 1.00 80.44 96 ALA A O 1
ATOM 721 N N . ASP A 1 97 ? -5.514 -8.632 12.437 1.00 80.38 97 ASP A N 1
ATOM 722 C CA . ASP A 1 97 ? -6.512 -9.702 12.452 1.00 80.38 97 ASP A CA 1
ATOM 723 C C . ASP A 1 97 ? -7.701 -9.303 13.333 1.00 80.38 97 ASP A C 1
ATOM 725 O O . ASP A 1 97 ? -7.530 -8.608 14.341 1.00 80.38 97 ASP A O 1
ATOM 729 N N . ALA A 1 98 ? -8.903 -9.744 12.962 1.00 85.38 98 ALA A N 1
ATOM 730 C CA . ALA A 1 98 ? -10.111 -9.520 13.743 1.00 85.38 98 ALA A CA 1
ATOM 731 C C . ALA A 1 98 ? -11.049 -10.730 13.670 1.00 85.38 98 ALA A C 1
ATOM 733 O O . ALA A 1 98 ? -11.550 -11.103 12.609 1.00 85.38 98 ALA A O 1
ATOM 734 N N . GLU A 1 99 ? -11.358 -11.308 14.827 1.00 86.56 99 GLU A N 1
ATOM 735 C CA . GLU A 1 99 ? -12.310 -12.406 14.963 1.00 86.56 99 GLU A CA 1
ATOM 736 C C . GLU A 1 99 ? -13.544 -11.942 15.748 1.00 86.56 99 GLU A C 1
ATOM 738 O O . GLU A 1 99 ? -13.428 -11.258 16.764 1.00 86.56 99 GLU A O 1
ATOM 743 N N . THR A 1 100 ? -14.746 -12.323 15.300 1.00 84.81 100 THR A N 1
ATOM 744 C CA . THR A 1 100 ? -16.017 -11.919 15.928 1.00 84.81 100 THR A CA 1
ATOM 745 C C . THR A 1 100 ? -16.902 -13.126 16.233 1.00 84.81 100 THR A C 1
ATOM 747 O O . THR A 1 100 ? -17.030 -14.058 15.436 1.00 84.81 100 THR A O 1
ATOM 750 N N . TRP A 1 101 ? -17.570 -13.099 17.386 1.00 87.25 101 TRP A N 1
ATOM 751 C CA . TRP A 1 101 ? -18.495 -14.131 17.846 1.00 87.25 101 TRP A CA 1
ATOM 752 C C . TRP A 1 101 ? -19.755 -13.516 18.454 1.00 87.25 101 TRP A C 1
ATOM 754 O O . TRP A 1 101 ? -19.734 -12.439 19.034 1.00 87.25 101 TRP A O 1
ATOM 764 N N . SER A 1 102 ? -20.861 -14.258 18.419 1.00 84.00 102 SER A N 1
ATOM 765 C CA . SER A 1 102 ? -22.069 -13.887 19.163 1.00 84.00 102 SER A CA 1
ATOM 766 C C . SER A 1 102 ? -21.876 -14.079 20.678 1.00 84.00 102 SER A C 1
ATOM 768 O O . SER A 1 102 ? -21.495 -15.159 21.129 1.00 84.00 102 SER A O 1
ATOM 770 N N . ALA A 1 103 ? -22.194 -13.080 21.493 1.00 79.00 103 ALA A N 1
ATOM 771 C CA . ALA A 1 103 ? -22.166 -13.122 22.957 1.00 79.00 103 ALA A CA 1
ATOM 772 C C . ALA A 1 103 ? -23.159 -14.139 23.563 1.00 79.00 103 ALA A C 1
ATOM 774 O O . ALA A 1 103 ? -23.000 -14.551 24.709 1.00 79.00 103 ALA A O 1
ATOM 775 N N . GLY A 1 104 ? -24.128 -14.615 22.774 1.00 68.44 104 GLY A N 1
ATOM 776 C CA . GLY A 1 104 ? -25.235 -15.470 23.203 1.00 68.44 104 GLY A CA 1
ATOM 777 C C . GLY A 1 104 ? -26.574 -14.861 22.790 1.00 68.44 104 GLY A C 1
ATOM 778 O O . GLY A 1 104 ? -26.653 -13.674 22.488 1.00 68.44 104 GLY A O 1
ATOM 779 N N . SER A 1 105 ? -27.628 -15.675 22.735 1.00 53.72 105 SER A N 1
ATOM 780 C CA . SER A 1 105 ? -28.980 -15.200 22.430 1.00 53.72 105 SER A CA 1
ATOM 781 C C . SER A 1 105 ? -29.483 -14.308 23.566 1.00 53.72 105 SER A C 1
ATOM 783 O O . SER A 1 105 ? -29.707 -14.804 2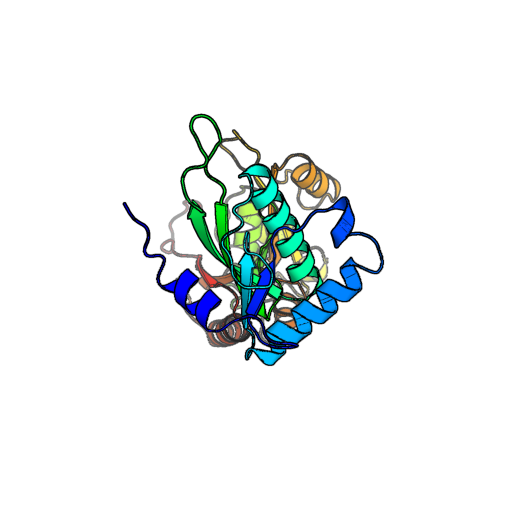4.675 1.00 53.72 105 SER A O 1
ATOM 785 N N . GLY A 1 106 ? -29.686 -13.019 23.278 1.00 49.28 106 GLY A N 1
ATOM 786 C CA . GLY A 1 106 ? -30.625 -12.197 24.039 1.00 49.28 106 GLY A CA 1
ATOM 787 C C . GLY A 1 106 ? -31.997 -12.878 24.048 1.00 49.28 106 GLY A C 1
ATOM 788 O O . GLY A 1 106 ? -32.276 -13.733 23.203 1.00 49.28 106 GLY A O 1
ATOM 789 N N . GLY A 1 107 ? -32.828 -12.584 25.047 1.00 51.19 107 GLY A N 1
ATOM 790 C CA . GLY A 1 107 ? -34.185 -13.135 25.112 1.00 51.19 107 GLY A CA 1
ATOM 791 C C . GLY A 1 107 ? -34.967 -12.914 23.809 1.00 51.19 107 GLY A C 1
ATOM 792 O O . GLY A 1 107 ? -34.622 -12.033 23.025 1.00 51.19 107 GLY A O 1
ATOM 793 N N . ASP A 1 108 ? -35.999 -13.739 23.587 1.00 44.62 108 ASP A N 1
ATOM 794 C CA . ASP A 1 108 ? -36.841 -13.763 22.377 1.00 44.62 108 ASP A CA 1
ATOM 795 C C . ASP A 1 108 ? -37.074 -12.361 21.774 1.00 44.62 108 ASP A C 1
ATOM 797 O O . ASP A 1 108 ? -37.898 -11.593 22.272 1.00 44.62 108 ASP A O 1
ATOM 801 N N . GLY A 1 109 ? -36.366 -12.055 20.679 1.00 54.06 109 GLY A N 1
ATOM 802 C CA . GLY A 1 109 ? -36.591 -10.868 19.847 1.00 54.06 109 GLY A CA 1
ATOM 803 C C . GLY A 1 109 ? -35.390 -9.942 19.634 1.00 54.06 109 GLY A C 1
ATOM 804 O O . GLY A 1 109 ? -35.405 -9.217 18.642 1.00 54.06 109 GLY A O 1
ATOM 805 N N . ASP A 1 110 ? -34.359 -9.985 20.482 1.00 56.28 110 ASP A N 1
ATOM 806 C CA . ASP A 1 110 ? -33.177 -9.124 20.327 1.00 56.28 110 ASP A CA 1
ATOM 807 C C . ASP A 1 110 ? -32.083 -9.806 19.488 1.00 56.28 110 ASP A C 1
ATOM 809 O O . ASP A 1 110 ? -31.769 -10.987 19.679 1.00 56.28 110 ASP A O 1
ATOM 813 N N . GLU A 1 111 ? -31.485 -9.061 18.550 1.00 61.19 111 GLU A N 1
ATOM 814 C CA . GLU A 1 111 ? -30.297 -9.522 17.829 1.00 61.19 111 GLU A CA 1
ATOM 815 C C . GLU A 1 111 ? -29.192 -9.885 18.824 1.00 61.19 111 GLU A C 1
ATOM 817 O O . GLU A 1 111 ? -28.910 -9.163 19.782 1.00 61.19 111 GLU A O 1
ATOM 822 N N . ALA A 1 112 ? -28.567 -11.042 18.613 1.00 70.69 112 ALA A N 1
ATOM 823 C CA . ALA A 1 112 ? -27.539 -11.522 19.516 1.00 70.69 112 ALA A CA 1
ATOM 824 C C . ALA A 1 112 ? -26.320 -10.590 19.456 1.00 70.69 112 ALA A C 1
ATOM 826 O O . ALA A 1 112 ? -25.698 -10.464 18.401 1.00 70.69 112 ALA A O 1
ATOM 827 N N . GLY A 1 113 ? -25.966 -9.979 20.591 1.00 84.56 113 GLY A N 1
ATOM 828 C CA . GLY A 1 113 ? -24.823 -9.070 20.676 1.00 84.56 113 GLY A CA 1
ATOM 829 C C . GLY A 1 113 ? -23.515 -9.729 20.229 1.00 84.56 113 GLY A C 1
ATOM 830 O O . GLY A 1 113 ? -23.371 -10.952 20.286 1.00 84.56 113 GLY A O 1
ATOM 831 N N . LEU A 1 114 ? -22.559 -8.926 19.780 1.00 87.31 114 LEU A N 1
ATOM 832 C CA . LEU A 1 114 ? -21.256 -9.339 19.279 1.00 87.31 114 LEU A CA 1
ATOM 833 C C . LEU A 1 114 ? -20.157 -9.060 20.304 1.00 87.31 114 LEU A C 1
ATOM 835 O O . LEU A 1 114 ? -20.191 -8.075 21.042 1.00 87.31 114 LEU A O 1
ATOM 839 N N . VAL A 1 115 ? -19.176 -9.953 20.318 1.00 91.62 115 VAL A N 1
ATOM 840 C CA . VAL A 1 115 ? -17.882 -9.794 20.980 1.00 91.62 115 VAL A CA 1
ATOM 841 C C . VAL A 1 115 ? -16.794 -10.129 19.981 1.00 91.62 115 VAL A C 1
ATOM 843 O O . VAL A 1 115 ? -16.999 -10.970 19.105 1.00 91.62 115 VAL A O 1
ATOM 846 N N . GLY A 1 116 ? -15.628 -9.522 20.127 1.00 89.56 116 GLY A N 1
ATOM 847 C CA . GLY A 1 116 ? -14.543 -9.751 19.190 1.00 89.56 116 GLY A CA 1
ATOM 848 C C . GLY A 1 116 ? -13.173 -9.627 19.812 1.00 89.56 116 GLY A C 1
ATOM 849 O O . GLY A 1 116 ? -13.014 -9.197 20.952 1.00 89.56 116 GLY A O 1
ATOM 850 N N . LEU A 1 117 ? -12.187 -10.053 19.044 1.00 91.88 117 LEU A N 1
ATOM 851 C CA . LEU A 1 117 ? -10.778 -9.932 19.356 1.00 91.88 117 LEU A CA 1
ATOM 852 C C . LEU A 1 117 ? -10.115 -9.301 18.138 1.00 91.88 117 LEU A C 1
ATOM 854 O O . LEU A 1 117 ? -10.188 -9.871 17.056 1.00 91.88 117 LEU A O 1
ATOM 858 N N . ALA A 1 118 ? -9.505 -8.137 18.326 1.00 91.88 118 ALA A N 1
ATOM 859 C CA . ALA A 1 118 ? -8.711 -7.450 17.320 1.00 91.88 118 ALA A CA 1
ATOM 860 C C . ALA A 1 118 ? -7.237 -7.501 17.730 1.00 91.88 118 ALA A C 1
ATOM 862 O O . ALA A 1 118 ? -6.877 -7.090 18.836 1.00 91.88 118 ALA A O 1
ATOM 863 N N . THR A 1 119 ? -6.378 -8.010 16.856 1.00 92.50 119 THR A N 1
ATOM 864 C CA . THR A 1 119 ? -4.928 -7.984 17.039 1.00 92.50 119 THR A CA 1
ATOM 865 C C . THR A 1 119 ? -4.367 -6.798 16.279 1.00 92.50 119 THR A C 1
ATOM 867 O O . THR A 1 119 ? -4.488 -6.730 15.061 1.00 92.50 119 THR A O 1
ATOM 870 N N . LEU A 1 120 ? -3.751 -5.868 17.001 1.00 91.44 120 LEU A N 1
ATOM 871 C CA . LEU A 1 120 ? -3.068 -4.720 16.433 1.00 91.44 120 LEU A CA 1
ATOM 872 C C . LEU A 1 120 ? -1.570 -4.992 16.338 1.00 91.44 120 LEU A C 1
ATOM 874 O O . LEU A 1 120 ? -1.008 -5.637 17.225 1.00 91.44 120 LEU A O 1
ATOM 878 N N . ARG A 1 121 ? -0.920 -4.472 15.299 1.00 87.25 121 ARG A N 1
ATOM 879 C CA . ARG A 1 121 ? 0.526 -4.578 15.090 1.00 87.25 121 ARG A CA 1
ATOM 880 C C . ARG A 1 121 ? 1.167 -3.224 14.834 1.00 87.25 121 ARG A C 1
ATOM 882 O O . ARG A 1 121 ? 0.523 -2.343 14.277 1.00 87.25 121 ARG A O 1
ATOM 889 N N . ASP A 1 122 ? 2.423 -3.092 15.256 1.00 84.12 122 ASP A N 1
ATOM 890 C CA . ASP A 1 122 ? 3.285 -1.953 14.924 1.00 84.12 122 ASP A CA 1
ATOM 891 C C . ASP A 1 122 ? 3.535 -1.880 13.412 1.00 84.12 122 ASP A C 1
ATOM 893 O O . ASP A 1 122 ? 3.552 -2.899 12.713 1.00 84.12 122 ASP A O 1
ATOM 897 N N . GLY A 1 123 ? 3.754 -0.662 12.931 1.00 64.69 123 GLY A N 1
ATOM 898 C CA . GLY A 1 123 ? 3.700 -0.297 11.529 1.00 64.69 123 GLY A CA 1
ATOM 899 C C . GLY A 1 123 ? 2.303 0.205 11.205 1.00 64.69 123 GLY A C 1
ATOM 900 O O . GLY A 1 123 ? 1.325 -0.518 11.391 1.00 64.69 123 GLY A O 1
ATOM 901 N N . GLY A 1 124 ? 2.207 1.447 10.718 1.00 49.91 124 GLY A N 1
ATOM 902 C CA . GLY A 1 124 ? 0.962 1.951 10.145 1.00 49.91 124 GLY A CA 1
ATOM 903 C C . GLY A 1 124 ? 0.453 0.943 9.126 1.00 49.91 124 GLY A C 1
ATOM 904 O O . GLY A 1 124 ? 1.266 0.268 8.479 1.00 49.91 124 GLY A O 1
ATOM 905 N N . VAL A 1 125 ? -0.867 0.788 9.034 1.00 42.03 125 VAL A N 1
ATOM 906 C CA . VAL A 1 125 ? -1.415 -0.144 8.061 1.00 42.03 125 VAL A CA 1
ATOM 907 C C . VAL A 1 125 ? -0.820 0.263 6.722 1.00 42.03 125 VAL A C 1
ATOM 909 O O . VAL A 1 125 ? -0.973 1.402 6.285 1.00 42.03 125 VAL A O 1
ATOM 912 N N . PHE A 1 126 ? -0.156 -0.662 6.042 1.00 43.00 126 PHE A N 1
ATOM 913 C CA . PHE A 1 126 ? -0.066 -0.579 4.591 1.00 43.00 126 PHE A CA 1
ATOM 914 C C . PHE A 1 126 ? -1.451 -0.933 4.015 1.00 43.00 126 PHE A C 1
ATOM 916 O O . PHE A 1 126 ? -1.573 -1.761 3.117 1.00 43.00 126 PHE A O 1
ATOM 923 N N . GLU A 1 127 ? -2.516 -0.362 4.583 1.00 42.84 127 GLU A N 1
ATOM 924 C CA . GLU A 1 127 ? -3.746 -0.117 3.869 1.00 42.84 127 GLU A CA 1
ATOM 925 C C . GLU A 1 127 ? -3.377 1.112 3.069 1.00 42.84 127 GLU A C 1
ATOM 927 O O . GLU A 1 127 ? -3.460 2.258 3.509 1.00 42.84 127 GLU A O 1
ATOM 932 N N . ALA A 1 128 ? -2.914 0.837 1.858 1.00 47.81 128 ALA A N 1
ATOM 933 C CA . ALA A 1 128 ? -3.371 1.647 0.761 1.00 47.81 128 ALA A CA 1
ATOM 934 C C . ALA A 1 128 ? -4.827 2.037 1.047 1.00 47.81 128 ALA A C 1
ATOM 936 O O . ALA A 1 128 ? -5.605 1.140 1.398 1.00 47.81 128 ALA A O 1
ATOM 937 N N . ASP A 1 129 ? -5.180 3.320 0.935 1.00 52.69 129 ASP A N 1
ATOM 938 C CA . ASP A 1 129 ? -6.587 3.721 0.855 1.00 52.69 129 ASP A CA 1
ATOM 939 C C . ASP A 1 129 ? -7.291 2.631 0.021 1.00 52.69 129 ASP A C 1
ATOM 941 O O . ASP A 1 129 ? -6.792 2.296 -1.059 1.00 52.69 129 ASP A O 1
ATOM 945 N N . GLU A 1 130 ? -8.348 1.972 0.520 1.00 60.28 130 GLU A N 1
ATOM 946 C CA . GLU A 1 130 ? -8.946 0.827 -0.208 1.00 60.28 130 GLU A CA 1
ATOM 947 C C . GLU A 1 130 ? -9.304 1.223 -1.658 1.00 60.28 130 GLU A C 1
ATOM 949 O O . GLU A 1 130 ? -9.277 0.406 -2.586 1.00 60.28 130 GLU A O 1
ATOM 954 N N . ASP A 1 131 ? -9.522 2.527 -1.843 1.00 75.62 131 ASP A N 1
ATOM 955 C CA . ASP A 1 131 ? -9.792 3.205 -3.095 1.00 75.62 131 ASP A CA 1
ATOM 956 C C . ASP A 1 131 ? -8.569 3.877 -3.752 1.00 75.62 131 ASP A C 1
ATOM 958 O O . ASP A 1 131 ? -8.676 4.374 -4.871 1.00 75.62 131 ASP A O 1
ATOM 962 N N . HIS A 1 132 ? -7.384 3.900 -3.138 1.00 81.81 132 HIS A N 1
ATOM 963 C CA . HIS A 1 132 ? -6.157 4.443 -3.727 1.00 81.81 132 HIS A CA 1
ATOM 964 C C . HIS A 1 132 ? -4.875 3.681 -3.325 1.00 81.81 132 HIS A C 1
ATOM 966 O O . HIS A 1 132 ? -4.311 3.863 -2.254 1.00 81.81 132 HIS A O 1
ATOM 972 N N . LEU A 1 133 ? -4.326 2.919 -4.280 1.00 89.88 133 LEU A N 1
ATOM 973 C CA . LEU A 1 133 ? -3.023 2.251 -4.167 1.00 89.88 133 LEU A CA 1
ATOM 974 C C . LEU A 1 133 ? -1.870 3.091 -4.737 1.00 89.88 133 LEU A C 1
ATOM 976 O O . LEU A 1 133 ? -1.987 3.707 -5.801 1.00 89.88 133 LEU A O 1
ATOM 980 N N . VAL A 1 134 ? -0.697 3.017 -4.115 1.00 86.81 134 VAL A N 1
ATOM 981 C CA . VAL A 1 134 ? 0.569 3.595 -4.575 1.00 86.81 134 VAL A CA 1
ATOM 982 C C . VAL A 1 134 ? 1.571 2.484 -4.893 1.00 86.81 134 VAL A C 1
ATOM 984 O O . VAL A 1 134 ? 2.000 1.714 -4.037 1.00 86.81 134 VAL A O 1
ATOM 987 N N . VAL A 1 135 ? 1.997 2.414 -6.154 1.00 92.69 135 VAL A N 1
ATOM 988 C CA . VAL A 1 135 ? 2.877 1.356 -6.667 1.00 92.69 135 VAL A CA 1
ATOM 989 C C . VAL A 1 135 ? 4.189 1.954 -7.157 1.00 92.69 135 VAL A C 1
ATOM 991 O O . VAL A 1 135 ? 4.205 2.749 -8.097 1.00 92.69 135 VAL A O 1
ATOM 994 N N . GLY A 1 136 ? 5.314 1.549 -6.571 1.00 92.50 136 GLY A N 1
ATOM 995 C CA . GLY A 1 136 ? 6.636 1.985 -7.028 1.00 92.50 136 GLY A CA 1
ATOM 996 C C . GLY A 1 136 ? 7.261 1.007 -8.009 1.00 92.50 136 GLY A C 1
ATOM 997 O O . GLY A 1 136 ? 7.355 -0.184 -7.721 1.00 92.50 136 GLY A O 1
ATOM 998 N N . THR A 1 137 ? 7.738 1.487 -9.158 1.00 94.25 137 THR A N 1
ATOM 999 C CA . THR A 1 137 ? 8.477 0.631 -10.094 1.00 94.25 137 THR A CA 1
ATOM 1000 C C . THR A 1 137 ? 9.906 0.419 -9.612 1.00 94.25 137 THR A C 1
ATOM 1002 O O . THR A 1 137 ? 10.506 1.290 -8.988 1.00 94.25 137 THR A O 1
ATOM 1005 N N . ALA A 1 138 ? 10.488 -0.735 -9.917 1.00 93.56 138 ALA A N 1
ATOM 1006 C CA . ALA A 1 138 ? 11.879 -1.040 -9.624 1.00 93.56 138 ALA A CA 1
ATOM 1007 C C . ALA A 1 138 ? 12.452 -1.976 -10.694 1.00 93.56 138 ALA A C 1
ATOM 1009 O O . ALA A 1 138 ? 11.744 -2.798 -11.263 1.00 93.56 138 ALA A O 1
ATOM 1010 N N . GLY A 1 139 ? 13.743 -1.861 -11.003 1.00 92.06 139 GLY A N 1
ATOM 1011 C CA . GLY A 1 139 ? 14.392 -2.720 -12.005 1.00 92.06 139 GLY A CA 1
ATOM 1012 C C . GLY A 1 139 ? 15.473 -2.007 -12.809 1.00 92.06 139 GLY A C 1
ATOM 1013 O O . GLY A 1 139 ? 15.631 -0.789 -12.716 1.00 92.06 139 GLY A O 1
ATOM 1014 N N . HIS A 1 140 ? 16.224 -2.770 -13.601 1.00 91.94 140 HIS A N 1
ATOM 1015 C CA . HIS A 1 140 ? 17.354 -2.259 -14.381 1.00 91.94 140 HIS A CA 1
ATOM 1016 C C . HIS A 1 140 ? 16.939 -1.228 -15.440 1.00 91.94 140 HIS A C 1
ATOM 1018 O O . HIS A 1 140 ? 15.757 -1.091 -15.782 1.00 91.94 140 HIS A O 1
ATOM 1024 N N . VAL A 1 141 ? 17.916 -0.483 -15.953 1.00 87.62 141 VAL A N 1
ATOM 1025 C CA . VAL A 1 141 ? 17.740 0.346 -17.149 1.00 87.62 141 VAL A CA 1
ATOM 1026 C C . VAL A 1 141 ? 17.291 -0.535 -18.322 1.00 87.62 141 VAL A C 1
ATOM 1028 O O . VAL A 1 141 ? 17.555 -1.732 -18.344 1.00 87.62 141 VAL A O 1
ATOM 1031 N N . ASP A 1 142 ? 16.501 0.034 -19.230 1.00 87.38 142 ASP A N 1
ATOM 1032 C CA . ASP A 1 142 ? 15.976 -0.632 -20.431 1.00 87.38 142 ASP A CA 1
ATOM 1033 C C . ASP A 1 142 ? 15.082 -1.866 -20.220 1.00 87.38 142 ASP A C 1
ATOM 1035 O O . ASP A 1 142 ? 14.591 -2.437 -21.192 1.00 87.38 142 ASP A O 1
ATOM 1039 N N . HIS A 1 143 ? 14.736 -2.218 -18.978 1.00 91.88 143 HIS A N 1
ATOM 1040 C CA . HIS A 1 143 ? 13.734 -3.254 -18.690 1.00 91.88 143 HIS A CA 1
ATOM 1041 C C . HIS A 1 143 ? 12.281 -2.811 -18.947 1.00 91.88 143 HIS A C 1
ATOM 1043 O O . HIS A 1 143 ? 11.354 -3.601 -18.802 1.00 91.88 143 HIS A O 1
ATOM 1049 N N . GLY A 1 144 ? 12.055 -1.550 -19.329 1.00 89.94 144 GLY A N 1
ATOM 1050 C CA . GLY A 1 144 ? 10.731 -1.067 -19.732 1.00 89.94 144 GLY A CA 1
ATOM 1051 C C . GLY A 1 144 ? 9.794 -0.660 -18.591 1.00 89.94 144 GLY A C 1
ATOM 1052 O O . GLY A 1 144 ? 8.589 -0.670 -18.797 1.00 89.94 144 GLY A O 1
ATOM 1053 N N . LYS A 1 145 ? 10.315 -0.275 -17.414 1.00 91.75 145 LYS A N 1
ATOM 1054 C CA . LYS A 1 145 ? 9.516 0.252 -16.279 1.00 91.75 145 LYS A CA 1
ATOM 1055 C C . LYS A 1 145 ? 8.576 1.386 -16.703 1.00 91.75 145 LYS A C 1
ATOM 1057 O O . LYS A 1 145 ? 7.359 1.252 -16.639 1.00 91.75 145 LYS A O 1
ATOM 1062 N N . SER A 1 146 ? 9.164 2.455 -17.229 1.00 87.62 146 SER A N 1
ATOM 1063 C CA . SER A 1 146 ? 8.455 3.656 -17.659 1.00 87.62 146 SER A CA 1
ATOM 1064 C C . SER A 1 146 ? 7.527 3.385 -18.845 1.00 87.62 146 SER A C 1
ATOM 1066 O O . SER A 1 146 ? 6.414 3.895 -18.898 1.00 87.62 146 SER A O 1
ATOM 1068 N N . THR A 1 147 ? 7.951 2.525 -19.776 1.00 89.62 147 THR A N 1
ATOM 1069 C CA . THR A 1 147 ? 7.124 2.080 -20.907 1.00 89.62 147 THR A CA 1
ATOM 1070 C C . THR A 1 147 ? 5.879 1.333 -20.424 1.00 89.62 147 THR A C 1
ATOM 1072 O O . THR A 1 147 ? 4.773 1.6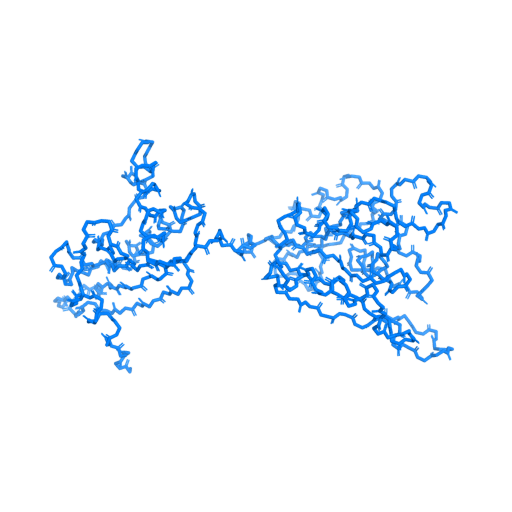47 -20.849 1.00 89.62 147 THR A O 1
ATOM 1075 N N . LEU A 1 148 ? 6.033 0.385 -19.494 1.00 91.19 148 LEU A N 1
ATOM 1076 C CA . LEU A 1 148 ? 4.923 -0.379 -18.923 1.00 91.19 148 LEU A CA 1
ATOM 1077 C C . LEU A 1 148 ? 3.907 0.546 -18.242 1.00 91.19 148 LEU A C 1
ATOM 1079 O O . LEU A 1 148 ? 2.714 0.464 -18.529 1.00 91.19 148 LEU A O 1
ATOM 1083 N N . VAL A 1 149 ? 4.379 1.461 -17.390 1.00 90.62 149 VAL A N 1
ATOM 1084 C CA . VAL A 1 149 ? 3.511 2.444 -16.725 1.00 90.62 149 VAL A CA 1
ATOM 1085 C C . VAL A 1 149 ? 2.808 3.332 -17.756 1.00 90.62 149 VAL A C 1
ATOM 1087 O O . VAL A 1 149 ? 1.591 3.495 -17.689 1.00 90.62 149 VAL A O 1
ATOM 1090 N N . GLY A 1 150 ? 3.536 3.853 -18.748 1.00 87.50 150 GLY A N 1
ATOM 1091 C CA . GLY A 1 150 ? 2.974 4.680 -19.819 1.00 87.50 150 GLY A CA 1
ATOM 1092 C C . GLY A 1 150 ? 1.873 3.968 -20.614 1.00 87.50 150 GLY A C 1
ATOM 1093 O O . GLY A 1 150 ? 0.826 4.557 -20.890 1.00 87.50 150 GLY A O 1
ATOM 1094 N N . THR A 1 151 ? 2.073 2.691 -20.939 1.00 89.62 151 THR A N 1
ATOM 1095 C CA . THR A 1 151 ? 1.085 1.855 -21.637 1.00 89.62 151 THR A CA 1
ATOM 1096 C C . THR A 1 151 ? -0.175 1.643 -20.798 1.00 89.62 151 THR A C 1
ATOM 1098 O O . THR A 1 151 ? -1.279 1.779 -21.322 1.00 89.62 151 THR A O 1
ATOM 1101 N N . LEU A 1 152 ? -0.043 1.381 -19.493 1.00 90.56 152 LEU A N 1
ATOM 1102 C CA . LEU A 1 152 ? -1.191 1.193 -18.598 1.00 90.56 152 LEU A CA 1
ATOM 1103 C C . LEU A 1 152 ? -2.052 2.459 -18.495 1.00 90.56 152 LEU A C 1
ATOM 1105 O O . LEU A 1 152 ? -3.261 2.406 -18.730 1.00 90.56 152 LEU A O 1
ATOM 1109 N N . VAL A 1 153 ? -1.428 3.607 -18.209 1.00 87.56 153 VAL A N 1
ATOM 1110 C CA . VAL A 1 153 ? -2.157 4.857 -17.922 1.00 87.56 153 VAL A CA 1
ATOM 1111 C C . VAL A 1 153 ? -2.773 5.517 -19.156 1.00 87.56 153 VAL A C 1
ATOM 1113 O O . VAL A 1 153 ? -3.703 6.314 -19.034 1.00 87.56 153 VAL A O 1
ATOM 1116 N N . THR A 1 154 ? -2.277 5.186 -20.352 1.00 84.69 154 THR A N 1
ATOM 1117 C CA . THR A 1 154 ? -2.796 5.722 -21.623 1.00 84.69 154 THR A CA 1
ATOM 1118 C C . THR A 1 154 ? -3.600 4.713 -22.434 1.00 84.69 154 THR A C 1
ATOM 1120 O O . THR A 1 154 ? -4.329 5.103 -23.342 1.00 84.69 154 THR A O 1
ATOM 1123 N N . GLY A 1 155 ? -3.450 3.414 -22.163 1.00 86.81 155 GLY A N 1
ATOM 1124 C CA . GLY A 1 155 ? -4.002 2.348 -22.999 1.00 86.81 155 GLY A CA 1
ATOM 1125 C C . GLY A 1 155 ? -3.368 2.247 -24.389 1.00 86.81 155 GLY A C 1
ATOM 1126 O O . GLY A 1 155 ? -3.883 1.522 -25.239 1.00 86.81 155 GLY A O 1
ATOM 1127 N N . ARG A 1 156 ? -2.277 2.978 -24.656 1.00 85.62 156 ARG A N 1
ATOM 1128 C CA . ARG A 1 156 ? -1.573 2.935 -25.941 1.00 85.62 156 ARG A CA 1
ATOM 1129 C C . ARG A 1 156 ? -0.553 1.813 -25.919 1.00 85.62 156 ARG A C 1
ATOM 1131 O O . ARG A 1 156 ? 0.344 1.823 -25.086 1.00 85.62 156 ARG A O 1
ATOM 1138 N N . ALA A 1 157 ? -0.681 0.881 -26.855 1.00 84.88 157 ALA A N 1
ATOM 1139 C CA . ALA A 1 157 ? 0.314 -0.162 -27.039 1.00 84.88 157 ALA A CA 1
ATOM 1140 C C . ALA A 1 157 ? 1.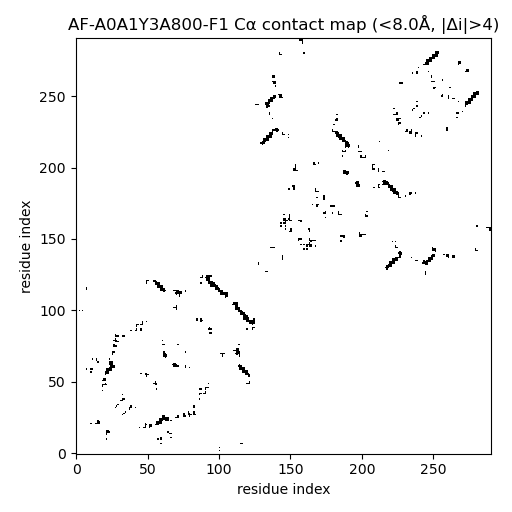687 0.422 -27.416 1.00 84.88 157 ALA A C 1
ATOM 1142 O O . ALA A 1 157 ? 1.764 1.434 -28.118 1.00 84.88 157 ALA A O 1
ATOM 1143 N N . ASP A 1 158 ? 2.748 -0.258 -26.986 1.00 83.25 158 ASP A N 1
ATOM 1144 C CA . ASP A 1 158 ? 4.141 0.061 -27.306 1.00 83.25 158 ASP A CA 1
ATOM 1145 C C . ASP A 1 158 ? 4.792 -1.136 -28.015 1.00 83.25 158 ASP A C 1
ATOM 1147 O O . ASP A 1 158 ? 4.413 -2.287 -27.796 1.00 83.25 158 ASP A O 1
ATOM 1151 N N . ASP A 1 159 ? 5.771 -0.874 -28.874 1.00 81.12 159 ASP A N 1
ATOM 1152 C CA . ASP A 1 159 ? 6.533 -1.892 -29.609 1.00 81.12 159 ASP A CA 1
ATOM 1153 C C . ASP A 1 159 ? 7.826 -2.312 -28.880 1.00 81.12 159 ASP A C 1
ATOM 1155 O O . ASP A 1 159 ? 8.682 -3.004 -29.436 1.00 81.12 159 ASP A O 1
ATOM 1159 N N . GLY A 1 160 ? 7.990 -1.878 -27.630 1.00 73.81 160 GLY A N 1
ATOM 1160 C CA . GLY A 1 160 ? 9.178 -2.111 -26.822 1.00 73.81 160 GLY A CA 1
ATOM 1161 C C . GLY A 1 160 ? 10.305 -1.110 -27.082 1.00 73.81 160 GLY A C 1
ATOM 1162 O O . GLY A 1 160 ? 11.354 -1.230 -26.444 1.00 73.81 160 GLY A O 1
ATOM 1163 N N . GLN A 1 161 ? 10.114 -0.125 -27.970 1.00 76.94 161 GLN A N 1
ATOM 1164 C CA . GLN A 1 161 ? 11.065 0.972 -28.190 1.00 76.94 161 GLN A CA 1
ATOM 1165 C C . GLN A 1 161 ? 10.845 2.151 -27.230 1.00 76.94 161 GLN A C 1
ATOM 1167 O O . GLN A 1 161 ? 11.624 3.107 -27.239 1.00 76.94 161 GLN A O 1
ATOM 1172 N N . GLY A 1 162 ? 9.826 2.088 -26.364 1.00 73.06 162 GLY A N 1
ATOM 1173 C CA . GLY A 1 162 ? 9.608 3.079 -25.313 1.00 73.06 162 GLY A CA 1
ATOM 1174 C C . GLY A 1 162 ? 8.981 4.375 -25.813 1.00 73.06 162 GLY A C 1
ATOM 1175 O O . GLY A 1 162 ? 9.251 5.440 -25.260 1.00 73.06 162 GLY A O 1
ATOM 1176 N N . GLY A 1 163 ? 8.124 4.302 -26.828 1.00 77.88 163 GLY A N 1
ATOM 1177 C CA . GLY A 1 163 ? 7.310 5.431 -27.272 1.00 77.88 163 GLY A CA 1
ATOM 1178 C C . GLY A 1 163 ? 6.381 5.950 -26.170 1.00 77.88 163 GLY A C 1
ATOM 1179 O O . GLY A 1 163 ? 6.216 7.161 -26.027 1.00 77.88 163 GLY A O 1
ATOM 1180 N N . THR A 1 164 ? 5.841 5.063 -25.330 1.00 80.19 164 THR A N 1
ATOM 1181 C CA . THR A 1 164 ? 4.993 5.444 -24.189 1.00 80.19 164 THR A CA 1
ATOM 1182 C C . THR A 1 164 ? 5.778 6.006 -23.000 1.00 80.19 164 THR A C 1
ATOM 1184 O O . THR A 1 164 ? 5.198 6.725 -22.186 1.00 80.19 164 THR A O 1
ATOM 1187 N N . ARG A 1 165 ? 7.103 5.790 -22.919 1.00 77.50 165 ARG A N 1
ATOM 1188 C CA . ARG A 1 165 ? 7.963 6.414 -21.889 1.00 77.50 165 ARG A CA 1
ATOM 1189 C C . ARG A 1 165 ? 7.908 7.939 -21.955 1.00 77.50 165 ARG A C 1
ATOM 1191 O O . 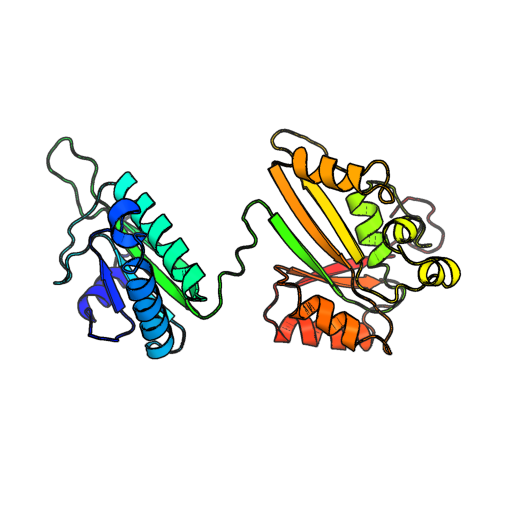ARG A 1 165 ? 7.935 8.594 -20.917 1.00 77.50 165 ARG A O 1
ATOM 1198 N N . GLY A 1 166 ? 7.777 8.507 -23.157 1.00 69.44 166 GLY A N 1
ATOM 1199 C CA . GLY A 1 166 ? 7.713 9.958 -23.352 1.00 69.44 166 GLY A CA 1
ATOM 1200 C C . GLY A 1 166 ? 6.589 10.641 -22.567 1.00 69.44 166 GLY A C 1
ATOM 1201 O O . GLY A 1 166 ? 6.669 11.836 -22.317 1.00 69.44 166 GLY A O 1
ATOM 1202 N N . PHE A 1 167 ? 5.571 9.898 -22.125 1.00 69.94 167 PHE A N 1
ATOM 1203 C CA . PHE A 1 167 ? 4.494 10.414 -21.280 1.00 69.94 167 PHE A CA 1
ATOM 1204 C C . PHE A 1 167 ? 4.902 10.658 -19.823 1.00 69.94 167 PHE A C 1
ATOM 1206 O O . PHE A 1 167 ? 4.200 11.380 -19.116 1.00 69.94 167 PHE A O 1
ATOM 1213 N N . LEU A 1 168 ? 6.012 10.065 -19.382 1.00 69.31 168 LEU A N 1
ATOM 1214 C CA . LEU A 1 168 ? 6.527 10.159 -18.017 1.00 69.31 168 LEU A CA 1
ATOM 1215 C C . LEU A 1 168 ? 7.769 11.047 -17.919 1.00 69.31 168 LEU A C 1
ATOM 1217 O O . LEU A 1 168 ? 7.980 11.657 -16.875 1.00 69.31 168 LEU A O 1
ATOM 1221 N N . ASP A 1 169 ? 8.563 11.149 -18.985 1.00 65.31 169 ASP A N 1
ATOM 1222 C CA . ASP A 1 169 ? 9.742 12.020 -19.042 1.00 65.31 169 ASP A CA 1
ATOM 1223 C C . ASP A 1 169 ? 9.292 13.487 -19.221 1.00 65.31 169 ASP A C 1
ATOM 1225 O O . ASP A 1 169 ? 8.970 13.943 -20.322 1.00 65.31 169 ASP A O 1
ATOM 1229 N N . VAL A 1 170 ? 9.224 14.244 -18.121 1.00 58.59 170 VAL A N 1
ATOM 1230 C CA . VAL A 1 170 ? 8.735 15.639 -18.130 1.00 58.59 170 VAL A CA 1
ATOM 1231 C C . VAL A 1 170 ? 9.867 16.625 -18.438 1.00 58.59 170 VAL A C 1
ATOM 1233 O O . VAL A 1 170 ? 9.614 17.752 -18.876 1.00 58.59 170 VAL A O 1
ATOM 1236 N N . GLN A 1 171 ? 11.126 16.229 -18.219 1.00 56.19 171 GLN A N 1
ATOM 1237 C CA . GLN A 1 171 ? 12.268 17.117 -18.400 1.00 56.19 171 GLN A CA 1
ATOM 1238 C C . GLN A 1 171 ? 12.853 17.033 -19.822 1.00 56.19 171 GLN A C 1
ATOM 1240 O O . GLN A 1 171 ? 13.094 15.938 -20.331 1.00 56.19 171 GLN A O 1
ATOM 1245 N N . PRO A 1 172 ? 13.218 18.170 -20.453 1.00 51.34 172 PRO A N 1
ATOM 1246 C CA . PRO A 1 172 ? 13.780 18.183 -21.809 1.00 51.34 172 PRO A CA 1
ATOM 1247 C C . PRO A 1 172 ? 15.014 17.287 -21.994 1.00 51.34 172 PRO A C 1
ATOM 1249 O O . PRO A 1 172 ? 15.201 16.695 -23.052 1.00 51.34 172 PRO A O 1
ATOM 1252 N N . HIS A 1 173 ? 15.846 17.167 -20.956 1.00 59.81 173 HIS A N 1
ATOM 1253 C CA . HIS A 1 173 ? 17.067 16.366 -20.996 1.00 59.81 173 HIS A CA 1
ATOM 1254 C C . HIS A 1 173 ? 16.821 14.858 -20.835 1.00 59.81 173 HIS A C 1
ATOM 1256 O O . HIS A 1 173 ? 17.676 14.077 -21.245 1.00 59.81 173 HIS A O 1
ATOM 1262 N N . GLU A 1 174 ? 15.688 14.446 -20.256 1.00 63.41 174 GLU A N 1
ATOM 1263 C CA . GLU A 1 174 ? 15.272 13.036 -20.193 1.00 63.41 174 GLU A CA 1
ATOM 1264 C C . GLU A 1 174 ? 14.808 12.578 -21.575 1.00 63.41 174 GLU A C 1
ATOM 1266 O O . GLU A 1 174 ? 15.283 11.567 -22.090 1.00 63.41 174 GLU A O 1
ATOM 1271 N N . VAL A 1 175 ? 13.989 13.409 -22.232 1.00 60.78 175 VAL A N 1
ATOM 1272 C CA . VAL A 1 175 ? 13.491 13.176 -23.595 1.00 60.78 175 VAL A CA 1
ATOM 1273 C C . VAL A 1 175 ? 14.633 13.150 -24.616 1.00 60.78 175 VAL A C 1
ATOM 1275 O O . VAL A 1 175 ? 14.685 12.255 -25.454 1.00 60.78 175 VAL A O 1
ATOM 1278 N N . GLU A 1 176 ? 15.577 14.096 -24.538 1.00 61.00 176 GLU A N 1
ATOM 1279 C CA . GLU A 1 176 ? 16.716 14.178 -25.468 1.00 61.00 176 GLU A CA 1
ATOM 1280 C C . GLU A 1 176 ? 17.672 12.981 -25.342 1.00 61.00 176 GLU A C 1
ATOM 1282 O O . GLU A 1 176 ? 18.259 12.543 -26.331 1.00 61.00 176 GLU A O 1
ATOM 1287 N N . ARG A 1 177 ? 17.834 12.441 -24.128 1.00 58.78 177 ARG A N 1
ATOM 1288 C CA . ARG A 1 177 ? 18.772 11.343 -23.840 1.00 58.78 177 ARG A CA 1
ATOM 1289 C C . ARG A 1 177 ? 18.122 9.966 -23.831 1.00 58.78 177 ARG A C 1
ATOM 1291 O O . ARG A 1 177 ? 18.842 8.973 -23.824 1.00 58.78 177 ARG A O 1
ATOM 1298 N N . GLY A 1 178 ? 16.794 9.904 -23.797 1.00 60.41 178 GLY A N 1
ATOM 1299 C CA . GLY A 1 178 ? 16.034 8.672 -23.637 1.00 60.41 178 GLY A CA 1
ATOM 1300 C C . GLY A 1 178 ? 16.283 7.957 -22.305 1.00 60.41 178 GLY A C 1
ATOM 1301 O O . GLY A 1 178 ? 16.216 6.731 -22.256 1.00 60.41 178 GLY A O 1
ATOM 1302 N N . LEU A 1 179 ? 16.601 8.708 -21.248 1.00 60.25 179 LEU A N 1
ATOM 1303 C CA . LEU A 1 179 ? 16.927 8.194 -19.916 1.00 60.25 179 LEU A CA 1
ATOM 1304 C C . LEU A 1 179 ? 16.163 8.995 -18.860 1.00 60.25 179 LEU A C 1
ATOM 1306 O O . LEU A 1 179 ? 16.382 10.201 -18.747 1.00 60.25 179 LEU A O 1
ATOM 1310 N N . SER A 1 180 ? 15.346 8.320 -18.054 1.00 57.50 180 SER A N 1
ATOM 1311 C CA . SER A 1 180 ? 14.687 8.933 -16.897 1.00 57.50 180 SER A CA 1
ATOM 1312 C C . SER A 1 180 ? 15.724 9.236 -15.810 1.00 57.50 180 SER A C 1
ATOM 1314 O O . SER A 1 180 ? 16.562 8.385 -15.491 1.00 57.50 180 SER A O 1
ATOM 1316 N N . ALA A 1 181 ? 15.707 10.456 -15.277 1.00 58.69 181 ALA A N 1
ATOM 1317 C CA . ALA A 1 181 ? 16.709 10.971 -14.342 1.00 58.69 181 ALA A CA 1
ATOM 1318 C C . ALA A 1 181 ? 16.098 11.391 -12.994 1.00 58.69 181 ALA A C 1
ATOM 1320 O O . ALA A 1 181 ? 16.818 11.420 -11.989 1.00 58.69 181 ALA A O 1
ATOM 1321 N N . ASP A 1 182 ? 14.794 11.668 -12.963 1.00 69.00 182 ASP A N 1
ATOM 1322 C CA . ASP A 1 182 ? 14.018 11.950 -11.755 1.00 69.00 182 ASP A CA 1
ATOM 1323 C C . ASP A 1 182 ? 12.863 10.947 -11.566 1.00 69.00 182 ASP A C 1
ATOM 1325 O O . ASP A 1 182 ? 12.643 10.053 -12.383 1.00 69.00 182 ASP A O 1
ATOM 1329 N N . LEU A 1 183 ? 12.156 11.065 -10.442 1.00 73.38 183 LEU A N 1
ATOM 1330 C CA . LEU A 1 183 ? 10.933 10.310 -10.186 1.00 73.38 183 LEU A CA 1
ATOM 1331 C C . LEU A 1 183 ? 9.782 10.878 -11.012 1.00 73.38 183 LEU A C 1
ATOM 1333 O O . LEU A 1 183 ? 9.481 12.074 -10.933 1.00 73.38 183 LEU A O 1
ATOM 1337 N N . SER A 1 184 ? 9.083 9.994 -11.713 1.00 74.88 184 SER A N 1
ATOM 1338 C CA . SER A 1 184 ? 7.877 10.343 -12.457 1.00 74.88 184 SER A CA 1
ATOM 1339 C C . SER A 1 184 ? 6.650 9.732 -11.807 1.00 74.88 184 SER A C 1
ATOM 1341 O O . SER A 1 184 ? 6.705 8.670 -11.194 1.00 74.88 184 SER A O 1
ATOM 1343 N N . TYR A 1 185 ? 5.517 10.414 -11.945 1.00 79.06 185 TYR A N 1
ATOM 1344 C CA . TYR A 1 185 ? 4.257 9.958 -11.377 1.00 79.06 185 TYR A CA 1
ATOM 1345 C C . TYR A 1 185 ? 3.265 9.700 -12.500 1.00 79.06 185 TYR A C 1
ATOM 1347 O O . TYR A 1 185 ? 3.111 10.531 -13.401 1.00 79.06 185 TYR A O 1
ATOM 1355 N N . ALA A 1 186 ? 2.477 8.637 -12.372 1.00 82.69 186 ALA A N 1
ATOM 1356 C CA . ALA A 1 186 ? 1.335 8.361 -13.247 1.00 82.69 186 ALA A CA 1
ATOM 1357 C C . ALA A 1 186 ? 0.095 7.985 -12.424 1.00 82.69 186 ALA A C 1
ATOM 1359 O O . ALA A 1 186 ? 0.236 7.617 -11.263 1.00 82.69 186 ALA A O 1
ATOM 1360 N N . VAL A 1 187 ? -1.102 8.120 -12.997 1.00 83.88 187 VAL A N 1
ATOM 1361 C CA . VAL A 1 187 ? -2.358 7.679 -12.364 1.00 83.88 187 VAL A CA 1
ATOM 1362 C C . VAL A 1 187 ? -3.135 6.786 -13.314 1.00 83.88 187 VAL A C 1
ATOM 1364 O O . VAL A 1 187 ? -3.122 7.007 -14.524 1.00 83.88 187 VAL A O 1
ATOM 1367 N N . TYR A 1 188 ? -3.808 5.796 -12.751 1.00 89.38 188 TYR A N 1
ATOM 1368 C CA . TYR A 1 188 ? -4.608 4.815 -13.460 1.00 89.38 188 TYR A CA 1
ATOM 1369 C C . TYR A 1 188 ? -5.900 4.591 -12.681 1.00 89.38 188 TYR A C 1
ATOM 1371 O O . TYR A 1 188 ? -5.854 4.108 -11.552 1.00 89.38 188 TYR A O 1
ATOM 1379 N N . GLY A 1 189 ? -7.025 5.031 -13.240 1.00 89.19 189 GLY A N 1
ATOM 1380 C CA . GLY A 1 189 ? -8.304 5.056 -12.538 1.00 89.19 189 GLY A CA 1
ATOM 1381 C C . GLY A 1 189 ? -9.232 3.920 -12.949 1.00 89.19 189 GLY A C 1
ATOM 1382 O O . GLY A 1 189 ? -9.158 3.407 -14.067 1.00 89.19 189 GLY A O 1
ATOM 1383 N N . PHE A 1 190 ? -10.150 3.570 -12.059 1.00 91.50 190 PHE A N 1
ATOM 1384 C CA . PHE A 1 190 ? -11.215 2.601 -12.273 1.00 91.50 190 PHE A CA 1
ATOM 1385 C C . PHE A 1 190 ? -12.518 3.183 -11.734 1.00 91.50 190 PHE A C 1
ATOM 1387 O O . PHE A 1 190 ? -12.552 3.678 -10.611 1.00 91.50 190 PHE A O 1
ATOM 1394 N N . ALA A 1 191 ? -13.573 3.128 -12.541 1.00 89.75 191 ALA A N 1
ATOM 1395 C CA . ALA A 1 191 ? -14.912 3.541 -12.141 1.00 89.75 191 ALA A CA 1
ATOM 1396 C C . ALA A 1 191 ? -15.800 2.306 -11.964 1.00 89.75 191 ALA A C 1
ATOM 1398 O O . ALA A 1 191 ? -15.699 1.336 -12.725 1.00 89.75 191 ALA A O 1
ATOM 1399 N N . ASP A 1 192 ? -16.676 2.328 -10.973 1.00 88.44 192 ASP A N 1
ATOM 1400 C CA . ASP A 1 192 ? -17.573 1.228 -10.674 1.00 88.44 192 ASP A CA 1
ATOM 1401 C C . ASP A 1 192 ? -18.612 1.044 -11.782 1.00 88.44 192 ASP A C 1
ATOM 1403 O O . ASP A 1 192 ? -19.258 1.975 -12.263 1.00 88.44 192 ASP A O 1
ATOM 1407 N N . GLY A 1 193 ? -18.760 -0.205 -12.226 1.00 86.31 193 GLY A N 1
ATOM 1408 C CA . GLY A 1 193 ? -19.625 -0.552 -13.353 1.00 86.31 193 GLY A CA 1
ATOM 1409 C C . GLY A 1 193 ? -19.056 -0.207 -14.735 1.00 86.31 193 GLY A C 1
ATOM 1410 O O . GLY A 1 193 ? -19.757 -0.422 -15.724 1.00 86.31 193 GLY A O 1
ATOM 1411 N N . ALA A 1 194 ? -17.815 0.286 -14.833 1.00 87.38 194 ALA A N 1
ATOM 1412 C CA . ALA A 1 194 ? -17.115 0.447 -16.106 1.00 87.38 194 ALA A CA 1
ATOM 1413 C C . ALA A 1 194 ? -16.322 -0.820 -16.479 1.00 87.38 194 ALA A C 1
ATOM 1415 O O . ALA A 1 194 ? -15.603 -1.385 -15.657 1.00 87.38 194 ALA A O 1
ATOM 1416 N N . ASP A 1 195 ? -16.416 -1.238 -17.746 1.00 86.19 195 ASP A N 1
ATOM 1417 C CA . ASP A 1 195 ? -15.638 -2.367 -18.286 1.00 86.19 195 ASP A CA 1
ATOM 1418 C C . ASP A 1 195 ? -14.188 -1.976 -18.631 1.00 86.19 195 ASP A C 1
ATOM 1420 O O . ASP A 1 195 ? -13.314 -2.837 -18.752 1.00 86.19 195 ASP A O 1
ATOM 1424 N N . GLU A 1 196 ? -13.922 -0.677 -18.803 1.00 89.88 196 GLU A N 1
ATOM 1425 C CA . GLU A 1 196 ? -12.608 -0.144 -19.154 1.00 89.88 196 GLU A CA 1
ATOM 1426 C C . GLU A 1 196 ? -12.077 0.828 -18.085 1.00 89.88 196 GLU A C 1
ATOM 1428 O O . GLU A 1 196 ? -12.854 1.574 -17.486 1.00 89.88 196 GLU A O 1
ATOM 1433 N N . PRO A 1 197 ? -10.750 0.868 -17.864 1.00 91.06 197 PRO A N 1
ATOM 1434 C CA . PRO A 1 197 ? -10.129 1.825 -16.953 1.00 91.06 197 PRO A CA 1
ATOM 1435 C C . PRO A 1 197 ? -10.283 3.278 -17.419 1.00 91.06 197 PRO A C 1
ATOM 1437 O O . PRO A 1 197 ? -10.227 3.574 -18.616 1.00 91.06 197 PRO A O 1
ATOM 1440 N N . VAL A 1 198 ? -10.334 4.200 -16.460 1.00 88.00 198 VAL A N 1
ATOM 1441 C CA . VAL A 1 198 ? -10.255 5.644 -16.694 1.00 88.00 198 VAL A CA 1
ATOM 1442 C C . VAL A 1 198 ? -8.801 6.009 -16.999 1.00 88.00 198 VAL A C 1
ATOM 1444 O O . VAL A 1 198 ? -7.907 5.892 -16.155 1.00 88.00 198 VAL A O 1
ATOM 1447 N N . ARG A 1 199 ? -8.552 6.429 -18.239 1.00 84.19 199 ARG A N 1
ATOM 1448 C CA . ARG A 1 199 ? -7.210 6.686 -18.779 1.00 84.19 199 ARG A CA 1
ATOM 1449 C C . ARG A 1 199 ? -7.017 8.146 -19.146 1.00 84.19 199 ARG A C 1
ATOM 1451 O O . ARG A 1 199 ? -7.966 8.888 -19.376 1.00 84.19 199 ARG A O 1
ATOM 1458 N N . MET A 1 200 ? -5.754 8.544 -19.236 1.00 72.56 200 MET A N 1
ATOM 1459 C CA . MET A 1 200 ? -5.378 9.876 -19.695 1.00 72.56 200 MET A CA 1
ATOM 1460 C C . MET A 1 200 ? -5.456 9.977 -21.221 1.00 72.56 200 MET A C 1
ATOM 1462 O O . MET A 1 200 ? -4.792 9.215 -21.927 1.00 72.56 200 MET A O 1
ATOM 1466 N N . ASP A 1 201 ? -6.153 10.994 -21.728 1.00 68.62 201 ASP A N 1
ATOM 1467 C CA . ASP A 1 201 ? -6.128 11.341 -23.154 1.00 68.62 201 ASP A CA 1
ATOM 1468 C C . ASP A 1 201 ? -4.778 11.958 -23.565 1.00 68.62 201 ASP A C 1
ATOM 1470 O O . ASP A 1 201 ? -4.186 11.587 -24.591 1.00 68.62 201 ASP A O 1
ATOM 1474 N N . ASN A 1 202 ? -4.259 12.894 -22.759 1.00 66.38 202 ASN A N 1
ATOM 1475 C CA . ASN A 1 202 ? -2.948 13.505 -22.948 1.00 66.38 202 ASN A CA 1
ATOM 1476 C C . ASN A 1 202 ? -2.168 13.649 -21.619 1.00 66.38 202 ASN A C 1
ATOM 1478 O O . ASN A 1 202 ? -2.348 14.625 -20.889 1.00 66.38 202 ASN A O 1
ATOM 1482 N N . PRO A 1 203 ? -1.198 12.759 -21.350 1.00 58.81 203 PRO A N 1
ATOM 1483 C CA . PRO A 1 203 ? -0.394 12.766 -20.119 1.00 58.81 203 PRO A CA 1
ATOM 1484 C C . PRO A 1 203 ? 0.423 14.042 -19.875 1.00 58.81 203 PRO A C 1
ATOM 1486 O O . PRO A 1 203 ? 0.782 14.347 -18.741 1.00 58.81 203 PRO A O 1
ATOM 1489 N N . HIS A 1 204 ? 0.691 14.832 -20.920 1.00 58.53 204 HIS A N 1
ATOM 1490 C CA . HIS A 1 204 ? 1.400 16.108 -20.794 1.00 58.53 204 HIS A CA 1
ATOM 1491 C C . HIS A 1 204 ? 0.517 17.239 -20.242 1.00 58.53 204 HIS A C 1
ATOM 1493 O O . HIS A 1 204 ? 1.010 18.333 -19.954 1.00 58.53 204 HIS A O 1
ATOM 1499 N N . ARG A 1 205 ? -0.796 17.014 -20.107 1.00 60.66 205 ARG A N 1
ATOM 1500 C CA . ARG A 1 205 ? -1.747 17.991 -19.579 1.00 60.66 205 ARG A CA 1
ATOM 1501 C C . ARG A 1 205 ? -2.096 17.656 -18.137 1.00 60.66 205 ARG A C 1
ATOM 1503 O O . ARG A 1 205 ? -2.755 16.667 -17.847 1.00 60.66 205 ARG A O 1
ATOM 1510 N N . LYS A 1 206 ? -1.722 18.551 -17.219 1.00 51.50 206 LYS A N 1
ATOM 1511 C CA . LYS A 1 206 ? -2.060 18.422 -15.789 1.00 51.50 206 LYS A CA 1
ATOM 1512 C C . LYS A 1 206 ? -3.572 18.322 -15.532 1.00 51.50 206 LYS A C 1
ATOM 1514 O O . LYS A 1 206 ? -3.964 17.679 -14.568 1.00 51.50 206 LYS A O 1
ATOM 1519 N N . SER A 1 207 ? -4.400 18.926 -16.390 1.00 56.53 207 SER A N 1
ATOM 1520 C CA . SER A 1 207 ? -5.866 18.821 -16.338 1.00 56.53 207 SER A CA 1
ATOM 1521 C C . SER A 1 207 ? -6.371 17.396 -16.543 1.00 56.53 207 SER A C 1
ATOM 1523 O O . SER A 1 207 ? -7.349 17.007 -15.921 1.00 56.53 207 SER A O 1
ATOM 1525 N N . ASP A 1 208 ? -5.693 16.610 -17.375 1.00 66.00 208 ASP A N 1
ATOM 1526 C CA . ASP A 1 208 ? -6.147 15.267 -17.735 1.00 66.00 208 ASP A CA 1
ATOM 1527 C C . ASP A 1 208 ? -5.901 14.302 -16.569 1.00 66.00 208 ASP A C 1
ATOM 1529 O O . ASP A 1 208 ? -6.705 13.414 -16.316 1.00 66.00 208 ASP A O 1
ATOM 1533 N N . ARG A 1 209 ? -4.845 14.542 -15.775 1.00 67.00 209 ARG A N 1
ATOM 1534 C CA . ARG A 1 209 ? -4.632 13.854 -14.492 1.00 67.00 209 ARG A CA 1
ATOM 1535 C C . ARG A 1 209 ? -5.763 14.122 -13.507 1.00 67.00 209 ARG A C 1
ATOM 1537 O O . ARG A 1 209 ? -6.241 13.183 -12.885 1.00 67.00 209 ARG A O 1
ATOM 1544 N N . ALA A 1 210 ? -6.157 15.387 -13.359 1.00 65.31 210 ALA A N 1
ATOM 1545 C CA . ALA A 1 210 ? -7.259 15.758 -12.476 1.00 65.31 210 ALA A CA 1
ATOM 1546 C C . ALA A 1 210 ? -8.570 15.101 -12.931 1.00 65.31 210 ALA A C 1
ATOM 1548 O O . ALA A 1 210 ? -9.276 14.549 -12.102 1.00 65.31 210 ALA A O 1
ATOM 1549 N N . GLY A 1 211 ? -8.822 15.049 -14.243 1.00 71.38 211 GLY A N 1
ATOM 1550 C CA . GLY A 1 211 ? -9.992 14.365 -14.798 1.00 71.38 211 GLY A CA 1
ATOM 1551 C C . GLY A 1 211 ? -10.038 12.865 -14.490 1.00 71.38 211 GLY A C 1
ATOM 1552 O O . GLY A 1 211 ? -11.103 12.355 -14.167 1.00 71.38 211 GLY A O 1
ATOM 1553 N N . VAL A 1 212 ? -8.898 12.161 -14.533 1.00 79.62 212 VAL A N 1
ATOM 1554 C CA . VAL A 1 212 ? -8.841 10.740 -14.131 1.00 79.62 212 VAL A CA 1
ATOM 1555 C C . VAL A 1 212 ? -9.165 10.574 -12.648 1.00 79.62 212 VAL A C 1
ATOM 1557 O O . VAL A 1 212 ? -9.916 9.675 -12.297 1.00 79.62 212 VAL A O 1
ATOM 1560 N N . VAL A 1 213 ? -8.622 11.440 -11.789 1.00 73.19 213 VAL A N 1
ATOM 1561 C CA . VAL A 1 213 ? -8.869 11.393 -10.338 1.00 73.19 213 VAL A CA 1
ATOM 1562 C C . VAL A 1 213 ? -10.325 11.726 -10.004 1.00 73.19 213 VAL A C 1
ATOM 1564 O O . VAL A 1 213 ? -10.904 11.087 -9.141 1.00 73.19 213 VAL A O 1
ATOM 1567 N N . GLU A 1 214 ? -10.933 12.694 -10.690 1.00 76.00 214 GLU A N 1
ATOM 1568 C CA . GLU A 1 214 ? -12.332 13.087 -10.465 1.00 76.00 214 GLU A CA 1
ATOM 1569 C C . GLU A 1 214 ? -13.343 12.032 -10.932 1.00 76.00 214 GLU A C 1
ATOM 1571 O O . GLU A 1 214 ? -14.454 11.983 -10.412 1.00 76.00 214 GLU A O 1
ATOM 1576 N N . ALA A 1 215 ? -12.988 11.225 -11.935 1.00 82.94 215 ALA A N 1
ATOM 1577 C CA . ALA A 1 215 ? -13.889 10.254 -12.551 1.00 82.94 215 ALA A CA 1
ATOM 1578 C C . ALA A 1 215 ? -13.703 8.813 -12.049 1.00 82.94 215 ALA A C 1
ATOM 1580 O O . ALA A 1 215 ? -14.463 7.940 -12.462 1.00 82.94 215 ALA A O 1
ATOM 1581 N N . ALA A 1 216 ? -12.682 8.546 -11.235 1.00 85.31 216 ALA A N 1
ATOM 1582 C CA . ALA A 1 216 ? -12.381 7.214 -10.731 1.00 85.31 216 ALA A CA 1
ATOM 1583 C C . ALA A 1 216 ? -12.915 7.035 -9.307 1.00 85.31 216 ALA A C 1
ATOM 1585 O O . ALA A 1 216 ? -12.691 7.887 -8.453 1.00 85.31 216 ALA A O 1
ATOM 1586 N N . ASP A 1 217 ? -13.557 5.896 -9.058 1.00 85.75 217 ASP A N 1
ATOM 1587 C CA . ASP A 1 217 ? -13.927 5.455 -7.712 1.00 85.75 217 ASP A CA 1
ATOM 1588 C C . ASP A 1 217 ? -12.736 4.780 -7.022 1.00 85.75 217 ASP A C 1
ATOM 1590 O O . ASP A 1 217 ? -12.599 4.856 -5.811 1.00 85.75 217 ASP A O 1
ATOM 1594 N N . ARG A 1 218 ? -11.841 4.157 -7.806 1.00 87.88 218 ARG A N 1
ATOM 1595 C CA . ARG A 1 218 ? -10.602 3.524 -7.336 1.00 87.88 218 ARG A CA 1
ATOM 1596 C C . ARG A 1 218 ? -9.401 3.948 -8.172 1.00 87.88 218 ARG A C 1
ATOM 1598 O O . ARG A 1 218 ? -9.482 4.043 -9.398 1.00 87.88 218 ARG A O 1
ATOM 1605 N N . LEU A 1 219 ? -8.254 4.150 -7.539 1.00 85.75 219 LEU A N 1
ATOM 1606 C CA . LEU A 1 219 ? -7.076 4.762 -8.137 1.00 85.75 219 LEU A CA 1
ATOM 1607 C C . LEU A 1 219 ? -5.816 3.934 -7.883 1.00 85.75 219 LEU A C 1
ATOM 1609 O O . LEU A 1 219 ? -5.559 3.454 -6.787 1.00 85.75 219 LEU A O 1
ATOM 1613 N N . VAL A 1 220 ? -4.962 3.833 -8.895 1.00 91.06 220 VAL A N 1
ATOM 1614 C CA . VAL A 1 220 ? -3.579 3.383 -8.738 1.00 91.06 220 VAL A CA 1
ATOM 1615 C C . VAL A 1 220 ? -2.655 4.514 -9.165 1.00 91.06 220 VAL A C 1
ATOM 1617 O O . VAL A 1 220 ? -2.680 4.957 -10.315 1.00 91.06 220 VAL A O 1
ATOM 1620 N N . SER A 1 221 ? -1.819 4.986 -8.247 1.00 87.25 221 SER A N 1
ATOM 1621 C CA . SER A 1 221 ? -0.754 5.940 -8.530 1.00 87.25 221 SER A CA 1
ATOM 1622 C C . SER A 1 221 ? 0.575 5.218 -8.662 1.00 87.25 221 SER A C 1
ATOM 1624 O O . SER A 1 221 ? 1.014 4.525 -7.751 1.00 87.25 221 SER A O 1
ATOM 1626 N N . PHE A 1 222 ? 1.252 5.415 -9.786 1.00 89.69 222 PHE A N 1
ATOM 1627 C CA . PHE A 1 222 ? 2.586 4.874 -9.997 1.00 89.69 222 PHE A CA 1
ATOM 1628 C C . PHE A 1 222 ? 3.650 5.892 -9.614 1.00 89.69 222 PHE A C 1
ATOM 1630 O O . PHE A 1 222 ? 3.575 7.048 -10.039 1.00 89.69 222 PHE A O 1
ATOM 1637 N N . VAL A 1 223 ? 4.663 5.429 -8.887 1.00 86.06 223 VAL A N 1
ATOM 1638 C CA . VAL A 1 223 ? 5.943 6.114 -8.712 1.00 86.06 223 VAL A CA 1
ATOM 1639 C C . VAL A 1 223 ? 6.972 5.409 -9.583 1.00 86.06 223 VAL A C 1
ATOM 1641 O O . VAL A 1 223 ? 7.497 4.353 -9.233 1.00 86.06 223 VAL A O 1
ATOM 1644 N N . ASP A 1 224 ? 7.240 5.971 -10.755 1.00 86.62 224 ASP A N 1
ATOM 1645 C CA . ASP A 1 224 ? 8.228 5.420 -11.670 1.00 86.62 224 ASP A CA 1
ATOM 1646 C C . ASP A 1 224 ? 9.639 5.819 -11.230 1.00 86.62 224 ASP A C 1
ATOM 1648 O O . ASP A 1 224 ? 9.976 7.006 -11.159 1.00 86.62 224 ASP A O 1
ATOM 1652 N N . THR A 1 225 ? 10.457 4.819 -10.895 1.00 85.75 225 THR A N 1
ATOM 1653 C CA . THR A 1 225 ? 11.827 5.029 -10.430 1.00 85.75 225 THR A CA 1
ATOM 1654 C C . THR A 1 225 ? 12.857 4.802 -11.528 1.00 85.75 225 THR A C 1
ATOM 1656 O O . THR A 1 225 ? 12.685 4.053 -12.495 1.00 85.75 225 THR A O 1
ATOM 1659 N N . VAL A 1 226 ? 14.008 5.432 -11.328 1.00 81.00 226 VAL A N 1
ATOM 1660 C CA . VAL A 1 226 ? 15.139 5.356 -12.243 1.00 81.00 226 VAL A 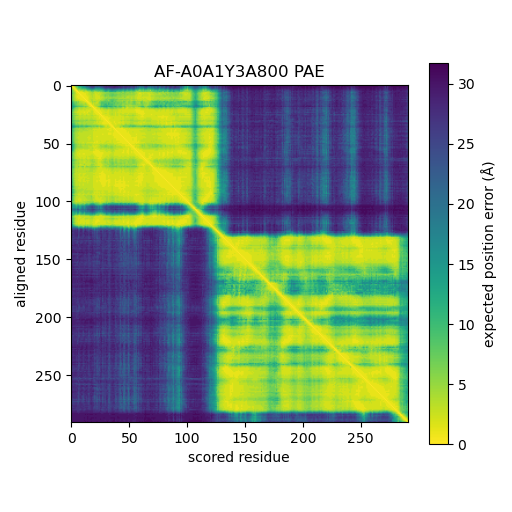CA 1
ATOM 1661 C C . VAL A 1 226 ? 15.837 3.991 -12.145 1.00 81.00 226 VAL A C 1
ATOM 1663 O O . VAL A 1 226 ? 16.021 3.445 -11.059 1.00 81.00 226 VAL A O 1
ATOM 1666 N N . GLY A 1 227 ? 16.249 3.432 -13.291 1.00 75.25 227 GLY A N 1
ATOM 1667 C CA . GLY A 1 227 ? 16.879 2.101 -13.370 1.00 75.25 227 GLY A CA 1
ATOM 1668 C C . GLY A 1 227 ? 18.399 2.070 -13.553 1.00 75.25 227 GLY A C 1
ATOM 1669 O O . GLY A 1 227 ? 18.981 0.990 -13.606 1.00 75.25 227 GLY A O 1
ATOM 1670 N N . HIS A 1 228 ? 19.050 3.221 -13.705 1.00 79.25 228 HIS A N 1
ATOM 1671 C CA . HIS A 1 228 ? 20.488 3.294 -13.972 1.00 79.25 228 HIS A CA 1
ATOM 1672 C C . HIS A 1 228 ? 21.282 3.355 -12.654 1.00 79.25 228 HIS A C 1
ATOM 1674 O O . HIS A 1 228 ? 20.945 4.130 -11.758 1.00 79.25 228 HIS A O 1
ATOM 1680 N N . GLU A 1 229 ? 22.374 2.594 -12.549 1.00 73.38 229 GLU A N 1
ATOM 1681 C CA . GLU A 1 229 ? 23.128 2.409 -11.294 1.00 73.38 229 GLU A CA 1
ATOM 1682 C C . GLU A 1 229 ? 23.571 3.720 -10.596 1.00 73.38 229 GLU A C 1
ATOM 1684 O O . GLU A 1 229 ? 23.347 3.853 -9.391 1.00 73.38 229 GLU A O 1
ATOM 1689 N N . PRO A 1 230 ? 24.140 4.726 -11.296 1.00 75.94 230 PRO A N 1
ATOM 1690 C CA . PRO A 1 230 ? 24.437 6.045 -10.732 1.00 75.94 230 PRO A CA 1
ATOM 1691 C C . PRO A 1 230 ? 23.298 6.746 -9.981 1.00 75.94 230 PRO A C 1
ATOM 1693 O O . PRO A 1 230 ? 23.572 7.574 -9.112 1.00 75.94 230 PRO A O 1
ATOM 1696 N N . TRP A 1 231 ? 22.039 6.433 -10.295 1.00 75.12 231 TRP A N 1
ATOM 1697 C CA . TRP A 1 231 ? 20.857 7.078 -9.718 1.00 75.12 231 TRP A CA 1
ATOM 1698 C C . TRP A 1 231 ? 20.183 6.243 -8.623 1.00 75.12 231 TRP A C 1
ATOM 1700 O O . TRP A 1 231 ? 19.065 6.554 -8.224 1.00 75.12 231 TRP A O 1
ATOM 1710 N N . LEU A 1 232 ? 20.885 5.259 -8.044 1.00 79.31 232 LEU A N 1
ATOM 1711 C CA . LEU A 1 232 ? 20.381 4.420 -6.946 1.00 79.31 232 LEU A CA 1
ATOM 1712 C C . LEU A 1 232 ? 19.775 5.227 -5.783 1.00 79.31 232 LEU A C 1
ATOM 1714 O O . LEU A 1 232 ? 18.780 4.823 -5.193 1.00 79.31 232 LEU A O 1
ATOM 1718 N N . ARG A 1 233 ? 20.343 6.396 -5.454 1.00 79.75 233 ARG A N 1
ATOM 1719 C CA . ARG A 1 233 ? 19.790 7.282 -4.411 1.00 79.75 233 ARG A CA 1
ATOM 1720 C C . ARG A 1 233 ? 18.391 7.798 -4.754 1.00 79.75 233 ARG A C 1
ATOM 1722 O O . ARG A 1 233 ? 17.563 7.930 -3.859 1.00 79.75 233 ARG A O 1
ATOM 1729 N N . THR A 1 234 ? 18.137 8.081 -6.028 1.00 74.88 234 THR A N 1
ATOM 1730 C CA . THR A 1 234 ? 16.820 8.492 -6.526 1.00 74.88 234 THR A CA 1
ATOM 1731 C C . THR A 1 234 ? 15.841 7.326 -6.433 1.00 74.88 234 THR A C 1
ATOM 1733 O O . THR A 1 234 ? 14.737 7.509 -5.933 1.00 74.88 234 THR A O 1
ATOM 1736 N N . THR A 1 235 ? 16.271 6.115 -6.799 1.00 79.12 235 THR A N 1
ATOM 1737 C CA . THR A 1 235 ? 15.482 4.882 -6.639 1.00 79.12 235 THR A CA 1
ATOM 1738 C C . THR A 1 235 ? 15.107 4.638 -5.175 1.00 79.12 235 THR A C 1
ATOM 1740 O O . THR A 1 235 ? 13.936 4.449 -4.873 1.00 79.12 235 THR A O 1
ATOM 1743 N N . ILE A 1 236 ? 16.063 4.741 -4.243 1.00 79.50 236 ILE A N 1
ATOM 1744 C CA . ILE A 1 236 ? 15.804 4.606 -2.797 1.00 79.50 236 ILE A CA 1
ATOM 1745 C C . ILE A 1 236 ? 14.821 5.676 -2.312 1.00 79.50 236 ILE A C 1
ATOM 1747 O O . ILE A 1 236 ? 13.906 5.362 -1.560 1.00 79.50 236 ILE A O 1
ATOM 1751 N N . ARG A 1 237 ? 14.970 6.933 -2.751 1.00 75.62 237 ARG A N 1
ATOM 1752 C CA . ARG A 1 237 ? 14.022 8.006 -2.412 1.00 75.62 237 ARG A CA 1
ATOM 1753 C C . ARG A 1 237 ? 12.611 7.700 -2.921 1.00 75.62 237 ARG A C 1
ATOM 1755 O O . ARG A 1 237 ? 11.658 8.007 -2.216 1.00 75.62 237 ARG A O 1
ATOM 1762 N N . GLY A 1 238 ? 12.489 7.121 -4.114 1.00 72.06 238 GLY A N 1
ATOM 1763 C CA . GLY A 1 238 ? 11.209 6.709 -4.686 1.00 72.06 238 GLY A CA 1
ATOM 1764 C C . GLY A 1 238 ? 10.575 5.537 -3.944 1.00 72.06 238 GLY A C 1
ATOM 1765 O O . GLY A 1 238 ? 9.373 5.551 -3.729 1.00 72.06 238 GLY A O 1
ATOM 1766 N N . ILE A 1 239 ? 11.379 4.566 -3.505 1.00 76.31 239 ILE A N 1
ATOM 1767 C CA . ILE A 1 239 ? 10.879 3.373 -2.810 1.00 76.31 239 ILE A CA 1
ATOM 1768 C C . ILE A 1 239 ? 10.552 3.662 -1.341 1.00 76.31 239 ILE A C 1
ATOM 1770 O O . ILE A 1 239 ? 9.453 3.391 -0.878 1.00 76.31 239 ILE A O 1
ATOM 1774 N N . VAL A 1 240 ? 11.494 4.247 -0.603 1.00 73.56 240 VAL A N 1
ATOM 1775 C CA . VAL A 1 240 ? 11.365 4.467 0.848 1.00 73.56 240 VAL A CA 1
ATOM 1776 C C . VAL A 1 240 ? 10.608 5.759 1.158 1.00 73.56 240 VAL A C 1
ATOM 1778 O O . VAL A 1 240 ? 9.922 5.868 2.167 1.00 73.56 240 VAL A O 1
ATOM 1781 N N . GLY A 1 241 ? 10.749 6.781 0.313 1.00 67.06 241 GLY A N 1
ATOM 1782 C CA . GLY A 1 241 ? 10.286 8.135 0.615 1.00 67.06 241 GLY A CA 1
ATOM 1783 C C . GLY A 1 241 ? 8.887 8.479 0.114 1.00 67.06 241 GLY A C 1
ATOM 1784 O O . GLY A 1 241 ? 8.518 9.647 0.216 1.00 67.06 241 GLY A O 1
ATOM 1785 N N . GLN A 1 242 ? 8.151 7.539 -0.485 1.00 67.56 242 GLN A N 1
ATOM 1786 C CA . GLN A 1 242 ? 6.867 7.811 -1.153 1.00 67.56 242 GLN A CA 1
ATOM 1787 C C . GLN A 1 242 ? 5.683 7.028 -0.582 1.00 67.56 242 GLN A C 1
ATOM 1789 O O . GLN A 1 242 ? 4.623 7.065 -1.193 1.00 67.56 242 GLN A O 1
ATOM 1794 N N . LYS A 1 243 ? 5.853 6.370 0.580 1.00 75.50 243 LYS A N 1
ATOM 1795 C CA . LYS A 1 243 ? 4.821 5.530 1.217 1.00 75.50 243 LYS A CA 1
ATOM 1796 C C . LYS A 1 243 ? 4.178 4.578 0.198 1.00 75.50 243 LYS A C 1
ATOM 1798 O O . LYS A 1 243 ? 3.008 4.707 -0.130 1.00 75.50 243 LYS A O 1
ATOM 1803 N N . LEU A 1 244 ? 4.996 3.716 -0.399 1.00 83.62 244 LEU A N 1
ATOM 1804 C CA . LEU A 1 244 ? 4.495 2.749 -1.370 1.00 83.62 244 LEU A CA 1
ATOM 1805 C C . LEU A 1 244 ? 3.698 1.656 -0.663 1.00 83.62 244 LEU A C 1
ATOM 1807 O O . LEU A 1 244 ? 4.110 1.206 0.402 1.00 83.62 244 LEU A O 1
ATOM 1811 N N . ASP A 1 245 ? 2.655 1.170 -1.325 1.00 86.38 245 ASP A N 1
ATOM 1812 C CA . ASP A 1 245 ? 1.884 0.004 -0.889 1.00 86.38 245 ASP A CA 1
ATOM 1813 C C . ASP A 1 245 ? 2.405 -1.273 -1.554 1.00 86.38 245 ASP A C 1
ATOM 1815 O O . ASP A 1 245 ? 2.453 -2.338 -0.946 1.00 86.38 245 ASP A O 1
ATOM 1819 N N . TYR A 1 246 ? 2.852 -1.165 -2.813 1.00 92.94 246 TYR A N 1
ATOM 1820 C CA . TYR A 1 246 ? 3.414 -2.283 -3.571 1.00 92.94 246 TYR A CA 1
ATOM 1821 C C . TYR A 1 246 ? 4.700 -1.903 -4.304 1.00 92.94 246 TYR A C 1
ATOM 1823 O O . TYR A 1 246 ? 4.842 -0.817 -4.876 1.00 92.94 246 TYR A O 1
ATOM 1831 N N . GLY A 1 247 ? 5.620 -2.864 -4.369 1.00 94.44 247 GLY A N 1
ATOM 1832 C CA . GLY A 1 247 ? 6.767 -2.832 -5.268 1.00 94.44 247 GLY A CA 1
ATOM 1833 C C . GLY A 1 247 ? 6.461 -3.545 -6.583 1.00 94.44 247 GLY A C 1
ATOM 1834 O O . GLY A 1 247 ? 6.089 -4.714 -6.581 1.00 94.44 247 GLY A O 1
ATOM 1835 N N . LEU A 1 248 ? 6.670 -2.888 -7.722 1.00 96.75 248 LEU A N 1
ATOM 1836 C CA . LEU A 1 248 ? 6.594 -3.498 -9.050 1.00 96.75 248 LEU A CA 1
ATOM 1837 C C . LEU A 1 248 ? 8.003 -3.704 -9.614 1.00 96.75 248 LEU A C 1
ATOM 1839 O O . LEU A 1 248 ? 8.595 -2.797 -10.203 1.00 96.75 248 LEU A O 1
ATOM 1843 N N . LEU A 1 249 ? 8.541 -4.913 -9.457 1.00 96.69 249 LEU A N 1
ATOM 1844 C CA . LEU A 1 249 ? 9.835 -5.295 -10.012 1.00 96.69 249 LEU A CA 1
ATOM 1845 C C . LEU A 1 249 ? 9.694 -5.691 -11.488 1.00 96.69 249 LEU A C 1
ATOM 1847 O O . LEU A 1 249 ? 9.054 -6.686 -11.820 1.00 96.69 249 LEU A O 1
ATOM 1851 N N . VAL A 1 250 ? 10.345 -4.945 -12.377 1.00 95.50 250 VAL A N 1
ATOM 1852 C CA . VAL A 1 250 ? 10.289 -5.155 -13.826 1.00 95.50 250 VAL A CA 1
ATOM 1853 C C . VAL A 1 250 ? 11.590 -5.775 -14.336 1.00 95.50 250 VAL A C 1
ATOM 1855 O O . VAL A 1 250 ? 12.686 -5.224 -14.161 1.00 95.50 250 VAL A O 1
ATOM 1858 N N . ALA A 1 251 ? 11.465 -6.920 -15.005 1.00 95.00 251 ALA A N 1
ATOM 1859 C CA . ALA A 1 251 ? 12.568 -7.645 -15.622 1.00 95.00 251 ALA A CA 1
ATOM 1860 C C . ALA A 1 251 ? 12.263 -7.946 -17.090 1.00 95.00 251 ALA A C 1
ATOM 1862 O O . ALA A 1 251 ? 11.222 -8.518 -17.397 1.00 95.00 251 ALA A O 1
ATOM 1863 N N . ALA A 1 252 ? 13.169 -7.590 -17.999 1.00 93.06 252 ALA A N 1
ATOM 1864 C CA . ALA A 1 252 ? 12.993 -7.946 -19.400 1.00 93.06 252 ALA A CA 1
ATOM 1865 C C . ALA A 1 252 ? 13.363 -9.416 -19.638 1.00 93.06 252 ALA A C 1
ATOM 1867 O O . ALA A 1 252 ? 14.318 -9.924 -19.053 1.00 93.06 252 ALA A O 1
ATOM 1868 N N . ALA A 1 253 ? 12.594 -10.115 -20.471 1.00 92.56 253 ALA A N 1
ATOM 1869 C CA . ALA A 1 253 ? 12.784 -11.536 -20.751 1.00 92.56 253 ALA A CA 1
ATOM 1870 C C . ALA A 1 253 ? 14.054 -11.823 -21.568 1.00 92.56 253 ALA A C 1
ATOM 1872 O O . ALA A 1 253 ? 14.634 -12.899 -21.439 1.00 92.56 253 ALA A O 1
ATOM 1873 N N . ASP A 1 254 ? 14.472 -10.873 -22.405 1.00 89.00 254 ASP A N 1
ATOM 1874 C CA . ASP A 1 254 ? 15.661 -10.948 -23.255 1.00 89.00 254 ASP A CA 1
ATOM 1875 C C . ASP A 1 254 ? 16.976 -10.745 -22.482 1.00 89.00 254 ASP A C 1
ATOM 1877 O O . ASP A 1 254 ? 17.996 -11.307 -22.881 1.00 89.00 254 ASP A O 1
ATOM 1881 N N . ASP A 1 255 ? 16.947 -10.005 -21.369 1.00 91.38 255 ASP A N 1
ATOM 1882 C CA . ASP A 1 255 ? 18.121 -9.734 -20.517 1.00 91.38 255 ASP A CA 1
ATOM 1883 C C . ASP A 1 255 ? 18.125 -10.559 -19.210 1.00 91.38 255 ASP A C 1
ATOM 1885 O O . ASP A 1 255 ? 19.160 -11.008 -18.711 1.00 91.38 255 ASP A O 1
ATOM 1889 N N . GLY A 1 256 ? 16.942 -10.831 -18.660 1.00 91.00 256 GLY A N 1
ATOM 1890 C CA . GLY A 1 256 ? 16.766 -11.524 -17.389 1.00 91.00 256 GLY A CA 1
ATOM 1891 C C . GLY A 1 256 ? 17.189 -10.694 -16.160 1.00 91.00 256 GLY A C 1
ATOM 1892 O O . GLY A 1 256 ? 17.368 -9.476 -16.223 1.00 91.00 256 GLY A O 1
ATOM 1893 N N . PRO A 1 257 ? 17.312 -11.322 -14.971 1.00 92.75 257 PRO A N 1
ATOM 1894 C CA . PRO A 1 257 ? 17.647 -10.606 -13.740 1.00 92.75 257 PRO A CA 1
ATOM 1895 C C . PRO A 1 257 ? 19.109 -10.128 -13.690 1.00 92.75 257 PRO A C 1
ATOM 1897 O O . PRO A 1 257 ? 20.049 -10.901 -13.470 1.00 92.75 257 PRO A O 1
ATOM 1900 N N . THR A 1 258 ? 19.303 -8.816 -13.788 1.00 93.06 258 THR A N 1
ATOM 1901 C CA . THR A 1 258 ? 20.618 -8.164 -13.674 1.00 93.06 258 THR A CA 1
ATOM 1902 C C . THR A 1 258 ? 21.052 -7.935 -12.219 1.00 93.06 258 THR A C 1
ATOM 1904 O O . THR A 1 258 ? 20.322 -8.229 -11.268 1.00 93.06 258 THR A O 1
ATOM 1907 N N . LYS A 1 259 ? 22.258 -7.381 -12.017 1.00 92.19 259 LYS A N 1
ATOM 1908 C CA . LYS A 1 259 ? 22.719 -6.947 -10.688 1.00 92.19 259 LYS A CA 1
ATOM 1909 C C . LYS A 1 259 ? 21.786 -5.883 -10.099 1.00 92.19 259 LYS A C 1
ATOM 1911 O O . LYS A 1 259 ? 21.292 -6.084 -9.000 1.00 92.19 259 LYS A O 1
ATOM 1916 N N . THR A 1 260 ? 21.462 -4.832 -10.856 1.00 90.38 260 THR A N 1
ATOM 1917 C CA . THR A 1 260 ? 20.514 -3.789 -10.423 1.00 90.38 260 THR A CA 1
ATOM 1918 C C . THR A 1 260 ? 19.144 -4.367 -10.075 1.00 90.38 260 THR A C 1
ATOM 1920 O O . THR A 1 260 ? 18.514 -3.924 -9.125 1.00 90.38 260 THR A O 1
ATOM 1923 N N . THR A 1 261 ? 18.687 -5.383 -10.814 1.00 92.44 261 THR A N 1
ATOM 1924 C CA . THR A 1 261 ? 17.422 -6.073 -10.514 1.00 92.44 261 THR A CA 1
ATOM 1925 C C . THR A 1 261 ? 17.469 -6.738 -9.136 1.00 92.44 261 THR A C 1
ATOM 1927 O O . THR A 1 261 ? 16.532 -6.594 -8.358 1.00 92.44 261 THR A O 1
ATOM 1930 N N . ARG A 1 262 ? 18.576 -7.420 -8.809 1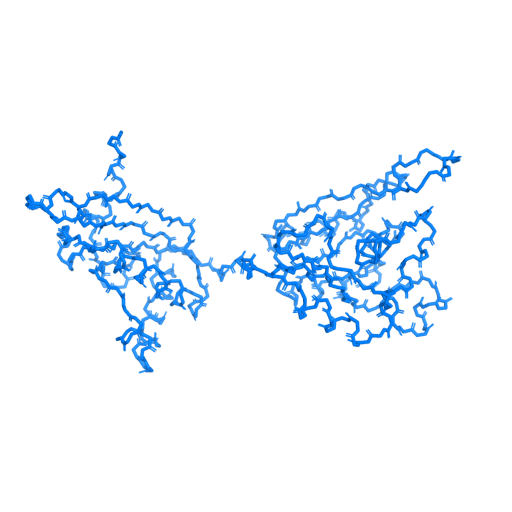.00 93.69 262 ARG A N 1
ATOM 1931 C CA . ARG A 1 262 ? 18.786 -8.036 -7.488 1.00 93.69 262 ARG A CA 1
ATOM 1932 C C . ARG A 1 262 ? 18.920 -7.000 -6.375 1.00 93.69 262 ARG A C 1
ATOM 1934 O O . ARG A 1 262 ? 18.323 -7.188 -5.322 1.00 93.69 262 ARG A O 1
ATOM 1941 N N . ASP A 1 263 ? 19.662 -5.922 -6.615 1.00 92.12 263 ASP A N 1
ATOM 1942 C CA . ASP A 1 263 ? 19.848 -4.845 -5.637 1.00 92.12 263 ASP A CA 1
ATOM 1943 C C . ASP A 1 263 ? 18.500 -4.179 -5.307 1.00 92.12 263 ASP A C 1
ATOM 1945 O O . ASP A 1 263 ? 18.148 -4.023 -4.141 1.00 92.12 263 ASP A O 1
ATOM 1949 N N . ASN A 1 26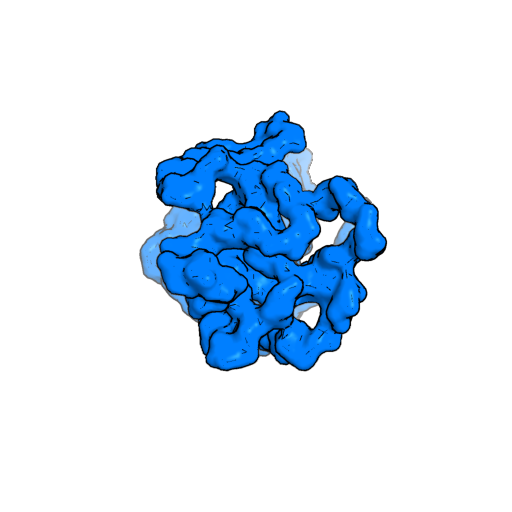4 ? 17.697 -3.878 -6.331 1.00 92.25 264 ASN A N 1
ATOM 1950 C CA . ASN A 1 264 ? 16.366 -3.297 -6.169 1.00 92.25 264 ASN A CA 1
ATOM 1951 C C . ASN A 1 264 ? 15.383 -4.247 -5.476 1.00 92.25 264 ASN A C 1
ATOM 1953 O O . ASN A 1 264 ? 14.640 -3.808 -4.603 1.00 92.25 264 ASN A O 1
ATOM 1957 N N . LEU A 1 265 ? 15.396 -5.540 -5.815 1.00 93.94 265 LEU A N 1
ATOM 1958 C CA . LEU A 1 265 ? 14.614 -6.543 -5.087 1.00 93.94 265 LEU A CA 1
ATOM 1959 C C . LEU A 1 265 ? 15.020 -6.587 -3.607 1.00 93.94 265 LEU A C 1
ATOM 1961 O O . LEU A 1 265 ? 14.156 -6.653 -2.743 1.00 93.94 265 LEU A O 1
ATOM 1965 N N . GLY A 1 266 ? 16.318 -6.499 -3.309 1.00 91.81 266 GLY A N 1
ATOM 1966 C CA . GLY A 1 266 ? 16.809 -6.424 -1.934 1.00 91.81 266 GLY A CA 1
ATOM 1967 C C . GLY A 1 266 ? 16.252 -5.224 -1.168 1.00 91.81 266 GLY A C 1
ATOM 1968 O O . GLY A 1 266 ? 15.897 -5.373 -0.005 1.00 91.81 266 GLY A O 1
ATOM 1969 N N . ILE A 1 267 ? 16.126 -4.063 -1.819 1.00 89.38 267 ILE A N 1
ATOM 1970 C CA . ILE A 1 267 ? 15.515 -2.869 -1.215 1.00 89.38 267 ILE A CA 1
ATOM 1971 C C . ILE A 1 267 ? 14.027 -3.104 -0.944 1.00 89.38 267 ILE A C 1
ATOM 1973 O O . ILE A 1 267 ? 13.601 -2.878 0.181 1.00 89.38 267 ILE A O 1
ATOM 1977 N N . LEU A 1 268 ? 13.264 -3.587 -1.933 1.00 90.12 268 LEU A N 1
ATOM 1978 C CA . LEU A 1 268 ? 11.823 -3.841 -1.785 1.00 90.12 268 LEU A CA 1
ATOM 1979 C C . LEU A 1 268 ? 11.521 -4.830 -0.648 1.00 90.12 268 LEU A C 1
ATOM 1981 O O . LEU A 1 268 ? 10.613 -4.604 0.147 1.00 90.12 268 LEU A O 1
ATOM 1985 N N . LEU A 1 269 ? 12.316 -5.900 -0.550 1.00 88.94 269 LEU A N 1
ATOM 1986 C CA . LEU A 1 269 ? 12.196 -6.886 0.523 1.00 88.94 269 LEU A CA 1
ATOM 1987 C C . LEU A 1 269 ? 12.618 -6.318 1.882 1.00 88.94 269 LEU A C 1
ATOM 1989 O O . LEU A 1 269 ? 12.003 -6.645 2.885 1.00 88.94 269 LEU A O 1
ATOM 1993 N N . ALA A 1 270 ? 13.653 -5.475 1.934 1.00 87.81 270 ALA A N 1
ATOM 1994 C CA . ALA A 1 270 ? 14.100 -4.848 3.180 1.00 87.81 270 ALA A CA 1
ATOM 1995 C C . ALA A 1 270 ? 13.117 -3.796 3.719 1.00 87.81 270 ALA A C 1
ATOM 1997 O O . ALA A 1 270 ? 13.217 -3.417 4.882 1.00 87.81 270 ALA A O 1
ATOM 1998 N N . THR A 1 271 ? 12.212 -3.303 2.874 1.00 83.94 271 THR A N 1
ATOM 1999 C CA . THR A 1 271 ? 11.114 -2.406 3.253 1.00 83.94 271 THR A CA 1
ATOM 2000 C C . THR A 1 271 ? 9.801 -3.148 3.498 1.00 83.94 271 THR A C 1
ATOM 2002 O O . THR A 1 271 ? 8.773 -2.492 3.601 1.00 83.94 271 THR A O 1
ATOM 2005 N N . ASP A 1 272 ? 9.821 -4.487 3.523 1.00 86.19 272 ASP A N 1
ATOM 2006 C CA . ASP A 1 272 ? 8.644 -5.349 3.696 1.00 86.19 272 ASP A CA 1
ATOM 2007 C C . ASP A 1 272 ? 7.496 -5.055 2.707 1.00 86.19 272 ASP A C 1
ATOM 2009 O O . ASP A 1 272 ? 6.329 -5.322 2.985 1.00 86.19 272 ASP A O 1
ATOM 2013 N N . LEU A 1 273 ? 7.823 -4.545 1.511 1.00 86.31 273 LEU A N 1
ATOM 2014 C CA . LEU A 1 273 ? 6.821 -4.214 0.500 1.00 86.31 273 LEU A CA 1
ATOM 2015 C C . LEU A 1 273 ? 6.343 -5.478 -0.228 1.00 86.31 273 LEU A C 1
ATOM 2017 O O . LEU A 1 273 ? 7.165 -6.183 -0.841 1.00 86.31 273 LEU A O 1
ATOM 2021 N N . PRO A 1 274 ? 5.022 -5.735 -0.281 1.00 91.62 274 PRO A N 1
ATOM 2022 C CA . PRO A 1 274 ? 4.455 -6.721 -1.188 1.00 91.62 274 PRO A CA 1
ATOM 2023 C C . PRO A 1 274 ? 4.945 -6.472 -2.619 1.00 91.62 274 PRO A C 1
ATOM 2025 O O . PRO A 1 274 ? 4.765 -5.395 -3.192 1.00 91.62 274 PRO A O 1
ATOM 2028 N N . THR A 1 275 ? 5.624 -7.466 -3.197 1.00 93.12 275 THR A N 1
ATOM 2029 C CA . THR A 1 275 ? 6.336 -7.298 -4.469 1.00 93.12 275 THR A CA 1
ATOM 2030 C C . THR A 1 275 ? 5.676 -8.090 -5.592 1.00 93.12 275 THR A C 1
ATOM 2032 O O . THR A 1 275 ? 5.597 -9.318 -5.556 1.00 93.12 275 THR A O 1
ATOM 2035 N N . LEU A 1 276 ? 5.262 -7.373 -6.632 1.00 95.81 276 LEU A N 1
ATOM 2036 C CA . LEU A 1 276 ? 4.795 -7.892 -7.911 1.00 95.81 276 LEU A CA 1
ATOM 2037 C C . LEU A 1 276 ? 5.973 -7.965 -8.886 1.00 95.81 276 LEU A C 1
ATOM 2039 O O . LEU A 1 276 ? 6.798 -7.053 -8.941 1.00 95.81 276 LEU A O 1
ATOM 2043 N N . VAL A 1 277 ? 6.041 -9.023 -9.694 1.00 95.94 277 VAL A N 1
ATOM 2044 C CA . VAL A 1 277 ? 7.074 -9.169 -10.731 1.00 95.94 277 VAL A CA 1
ATOM 2045 C C . VAL A 1 277 ? 6.429 -9.121 -12.109 1.00 95.94 277 VAL A C 1
ATOM 2047 O O . VAL A 1 277 ? 5.598 -9.966 -12.437 1.00 95.94 277 VAL A O 1
ATOM 2050 N N . ALA A 1 278 ? 6.846 -8.159 -12.930 1.00 95.00 278 ALA A N 1
ATOM 2051 C CA . ALA A 1 278 ? 6.438 -8.043 -14.325 1.00 95.00 278 ALA A CA 1
ATOM 2052 C C . ALA A 1 278 ? 7.586 -8.449 -15.253 1.00 95.00 278 ALA A C 1
ATOM 2054 O O . ALA A 1 278 ? 8.672 -7.863 -15.215 1.00 95.00 278 ALA A O 1
ATOM 2055 N N . ILE A 1 279 ? 7.326 -9.439 -16.108 1.00 93.94 279 ILE A N 1
ATOM 2056 C CA . ILE A 1 279 ? 8.253 -9.857 -17.160 1.00 93.94 279 ILE A CA 1
ATOM 2057 C C . ILE A 1 279 ? 7.874 -9.135 -18.454 1.00 93.94 279 ILE A C 1
ATOM 2059 O O . ILE A 1 279 ? 6.800 -9.369 -19.005 1.00 93.94 279 ILE A O 1
ATOM 2063 N N . THR A 1 280 ? 8.746 -8.254 -18.937 1.00 91.06 280 THR A N 1
ATOM 2064 C CA . THR A 1 280 ? 8.545 -7.466 -20.165 1.00 91.06 280 THR A CA 1
ATOM 2065 C C . THR A 1 280 ? 9.328 -8.062 -21.335 1.00 91.06 280 THR A C 1
ATOM 2067 O O . THR A 1 280 ? 10.140 -8.967 -21.155 1.00 91.06 280 THR A O 1
ATOM 2070 N N . LYS A 1 281 ? 9.085 -7.575 -22.561 1.00 88.31 281 LYS A N 1
ATOM 2071 C CA . LYS A 1 281 ? 9.801 -8.003 -23.784 1.00 88.31 281 LYS A CA 1
ATOM 2072 C C . LYS A 1 281 ? 9.787 -9.520 -24.034 1.00 88.31 281 LYS A C 1
ATOM 2074 O O . LYS A 1 281 ? 10.736 -10.087 -24.560 1.00 88.31 281 LYS A O 1
ATOM 2079 N N . ALA A 1 282 ? 8.695 -10.188 -23.666 1.00 84.38 282 ALA A N 1
ATOM 2080 C CA . ALA A 1 282 ? 8.536 -11.632 -23.844 1.00 84.38 282 ALA A CA 1
ATOM 2081 C C . ALA A 1 282 ? 8.206 -12.051 -25.294 1.00 84.38 282 ALA A C 1
ATOM 2083 O O . ALA A 1 282 ? 8.164 -13.246 -25.592 1.00 84.38 282 ALA A O 1
ATOM 2084 N N . ALA A 1 283 ? 7.959 -11.096 -26.197 1.00 73.50 283 ALA A N 1
ATOM 2085 C CA . ALA A 1 283 ? 7.699 -11.386 -27.602 1.00 73.50 283 ALA A CA 1
ATOM 2086 C C . ALA A 1 283 ? 8.985 -11.860 -28.318 1.00 73.50 283 ALA A C 1
ATOM 2088 O O . ALA A 1 283 ? 10.052 -11.276 -28.118 1.00 73.50 283 ALA A O 1
ATOM 2089 N N . PRO A 1 284 ? 8.918 -12.898 -29.172 1.00 57.22 284 PRO A N 1
ATOM 2090 C CA . PRO A 1 284 ? 10.068 -13.335 -29.953 1.00 57.22 284 PRO A CA 1
ATOM 2091 C C . PRO A 1 284 ? 10.499 -12.250 -30.952 1.00 57.22 284 PRO A C 1
ATOM 2093 O O . PRO A 1 284 ? 9.661 -11.600 -31.579 1.00 57.22 284 PRO A O 1
ATOM 2096 N N . ALA A 1 285 ? 11.813 -12.075 -31.130 1.00 49.75 285 ALA A N 1
ATOM 2097 C CA . ALA A 1 285 ? 12.376 -11.102 -32.066 1.00 49.75 285 ALA A CA 1
ATOM 2098 C C . ALA A 1 285 ? 11.767 -11.267 -33.476 1.00 49.75 285 ALA A C 1
ATOM 2100 O O . ALA A 1 285 ? 11.945 -12.305 -34.116 1.00 49.75 285 ALA A O 1
ATOM 2101 N N . GLY A 1 286 ? 11.052 -10.240 -33.954 1.00 53.72 286 GLY A N 1
ATOM 2102 C CA . GLY A 1 286 ? 10.389 -10.218 -35.266 1.00 53.72 286 GLY A CA 1
ATOM 2103 C C . GLY A 1 286 ? 8.860 -10.355 -35.249 1.00 53.72 286 GLY A C 1
ATOM 2104 O O . GLY A 1 286 ? 8.254 -10.309 -36.318 1.00 53.72 286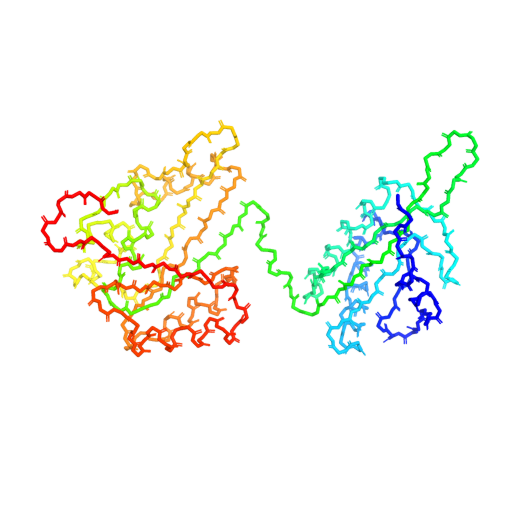 GLY A O 1
ATOM 2105 N N . ASP A 1 287 ? 8.225 -10.497 -34.083 1.00 54.25 287 ASP A N 1
ATOM 2106 C CA . ASP A 1 287 ? 6.765 -10.436 -33.955 1.00 54.25 287 ASP A CA 1
ATOM 2107 C C . ASP A 1 287 ? 6.305 -8.974 -33.830 1.00 54.25 287 ASP A C 1
ATOM 2109 O O . ASP A 1 287 ? 6.682 -8.273 -32.897 1.00 54.25 287 ASP A O 1
ATOM 2113 N N . SER A 1 288 ? 5.516 -8.491 -34.793 1.00 48.19 288 SER A N 1
ATOM 2114 C CA . SER A 1 288 ? 5.024 -7.105 -34.848 1.00 48.19 288 SER A CA 1
ATOM 2115 C C . SER A 1 288 ? 3.693 -6.909 -34.115 1.00 48.19 288 SER A C 1
ATOM 2117 O O . SER A 1 288 ? 2.980 -5.936 -34.373 1.00 48.19 288 SER A O 1
ATOM 2119 N N . ARG A 1 289 ? 3.287 -7.872 -33.283 1.00 50.50 289 ARG A N 1
ATOM 2120 C CA . ARG A 1 289 ? 2.097 -7.739 -32.444 1.00 50.50 289 ARG A CA 1
ATOM 2121 C C . ARG A 1 289 ? 2.422 -6.849 -31.239 1.00 50.50 289 ARG A C 1
ATOM 2123 O O . ARG A 1 289 ? 3.504 -6.998 -30.678 1.00 50.50 289 ARG A O 1
ATOM 2130 N N . PRO A 1 290 ? 1.515 -5.937 -30.849 1.00 45.75 290 PRO A N 1
ATOM 2131 C CA . PRO A 1 290 ? 1.703 -5.142 -29.641 1.00 45.75 290 PRO A CA 1
ATOM 2132 C C . PRO A 1 290 ? 1.837 -6.076 -28.432 1.00 45.75 290 PRO A C 1
ATOM 2134 O O . PRO A 1 290 ? 1.049 -7.019 -28.307 1.00 45.75 290 PRO A O 1
ATOM 2137 N N . ALA A 1 291 ? 2.864 -5.839 -27.614 1.00 47.91 291 ALA A N 1
ATOM 2138 C CA . ALA A 1 291 ? 3.125 -6.572 -26.377 1.00 47.91 291 ALA A CA 1
ATOM 2139 C C . ALA A 1 291 ? 2.293 -6.016 -25.216 1.00 47.91 291 ALA A C 1
ATOM 2141 O O . ALA A 1 291 ? 2.100 -4.778 -25.168 1.00 47.91 291 ALA A O 1
#

Mean predicted aligned error: 15.84 Å